Protein AF-0000000067359653 (afdb_homodimer)

Solvent-accessible surface area (backbone atoms only — not comparable to full-atom values): 14257 Å² total; per-residue (Å²): 135,83,77,72,75,74,75,73,74,74,76,72,69,72,78,76,74,71,74,66,74,71,78,68,82,63,76,61,49,53,80,41,75,36,72,54,89,57,64,79,35,66,67,55,35,49,49,43,48,49,47,52,51,51,49,20,69,74,69,63,57,69,55,58,39,81,70,48,40,79,44,45,32,35,24,45,41,62,36,37,36,35,41,34,33,33,34,26,27,38,84,84,66,49,78,42,57,25,33,36,31,37,39,35,23,78,76,60,74,41,74,43,77,75,45,77,44,74,43,78,86,119,134,84,78,78,74,75,74,75,77,74,76,74,71,74,78,76,74,73,74,66,73,70,75,68,76,63,76,65,50,52,78,39,73,37,72,55,89,58,65,80,34,67,67,55,36,48,49,42,48,49,49,53,52,51,48,22,68,74,71,63,56,70,56,56,40,82,70,48,42,80,45,46,33,36,26,46,40,62,36,38,38,35,40,33,32,32,35,26,27,39,84,84,69,48,77,42,57,24,34,35,31,36,40,34,24,78,73,61,74,41,74,44,78,76,44,77,43,73,43,77,87,121

Secondary structure (DSSP, 8-state):
---------------------------S-TT--EE-S-TT-HHHHHHHHHHHHHHHHHH-----EEEEEEEEEEEEEEEEEEEEEEEEE-TTS-EEEEEEEEEEETTTTEEEEEEEEEPP--/---------------------------SGGG--EE-S-TT-HHHHHHHHHHHHHHHHHH-----EEEEEEEEEEEEEEEEEEEEEEEEE-TTS-EEEEEEEEEEETTTTEEEEEEEEEPP--

Radius of gyration: 26.96 Å; Cα contacts (8 Å, |Δi|>4): 412; chains: 2; bounding box: 80×61×82 Å

Sequence (244 aa):
MQQTMATRARYLLPPTVHIGTSIVGRGGLSRVWLPIPNMEDVCIQDLGRWALAQYAGLTGHTGLRFCRVTGGEQQVISGVKYRLVVDAANNYGKTMHFLAVVCEKPWTNTRRLTSFGLAACTMQQTMATRARYLLPPTVHIGTSIVGRGGLSRVWLPIPNMEDVCIQDLGRWALAQYAGLTGHTGLRFCRVTGGEQQVISGVKYRLVVDAANNYGKTMHFLAVVCEKPWTNTRRLTSFGLAACT

InterPro domains:
  IPR000010 Cystatin domain [PF16845] (36-116)
  IPR000010 Cystatin domain [cd00042] (33-116)
  IPR027214 Cystatin [PTHR47116] (22-118)
  IPR046350 Cystatin superfamily [SSF54403] (33-117)

Structure (mmCIF, N/CA/C/O backbone):
data_AF-0000000067359653-model_v1
#
loop_
_entity.id
_entity.type
_entity.pdbx_description
1 polymer 'Cysteine proteinase inhibitor'
#
loop_
_atom_site.group_PDB
_atom_site.id
_atom_site.type_symbol
_atom_site.label_atom_id
_atom_site.label_alt_id
_atom_site.label_comp_id
_atom_site.label_asym_id
_atom_site.label_entity_id
_atom_site.label_seq_id
_atom_site.pdbx_PDB_ins_code
_atom_site.Cartn_x
_atom_site.Cartn_y
_atom_site.Cartn_z
_atom_site.occupancy
_atom_site.B_iso_or_equiv
_atom_site.auth_seq_id
_atom_site.auth_comp_id
_atom_site.auth_asym_id
_atom_site.auth_atom_id
_atom_site.pdbx_PDB_model_num
ATOM 1 N N . MET A 1 1 ? 54.906 21.312 41.969 1 32 1 MET A N 1
ATOM 2 C CA . MET A 1 1 ? 53.594 21.734 41.5 1 32 1 MET A CA 1
ATOM 3 C C . MET A 1 1 ? 53.375 21.312 40.031 1 32 1 MET A C 1
ATOM 5 O O . MET A 1 1 ? 53.844 21.969 39.125 1 32 1 MET A O 1
ATOM 9 N N . GLN A 1 2 ? 53.562 19.938 39.781 1 35.53 2 GLN A N 1
ATOM 10 C CA . GLN A 1 2 ? 53.562 19.25 38.5 1 35.53 2 GLN A CA 1
ATOM 11 C C . GLN A 1 2 ? 52.219 19.391 37.812 1 35.53 2 GLN A C 1
ATOM 13 O O . GLN A 1 2 ? 51.188 19.047 38.375 1 35.53 2 GLN A O 1
ATOM 18 N N . GLN A 1 3 ? 52.062 20.562 37.094 1 36.28 3 GLN A N 1
ATOM 19 C CA . GLN A 1 3 ? 50.938 20.922 36.219 1 36.28 3 GLN A CA 1
ATOM 20 C C . GLN A 1 3 ? 50.625 19.812 35.219 1 36.28 3 GLN A C 1
ATOM 22 O O . GLN A 1 3 ? 51.469 19.516 34.344 1 36.28 3 GLN A O 1
ATOM 27 N N . THR A 1 4 ? 50.312 18.625 35.688 1 45.31 4 THR A N 1
ATOM 28 C CA . THR A 1 4 ? 49.969 17.547 34.75 1 45.31 4 THR A CA 1
ATOM 29 C C . THR A 1 4 ? 48.875 18 33.781 1 45.31 4 THR A C 1
ATOM 31 O O . THR A 1 4 ? 47.812 18.453 34.219 1 45.31 4 THR A O 1
ATOM 34 N N . MET A 1 5 ? 49.375 18.625 32.719 1 40.16 5 MET A N 1
ATOM 35 C CA . MET A 1 5 ? 48.562 19.031 31.547 1 40.16 5 MET A CA 1
ATOM 36 C C . MET A 1 5 ? 47.625 17.891 31.109 1 40.16 5 MET A C 1
ATOM 38 O O . MET A 1 5 ? 48.094 16.781 30.844 1 40.16 5 MET A O 1
ATOM 42 N N . ALA A 1 6 ? 46.531 17.703 31.812 1 43.44 6 ALA A N 1
ATOM 43 C CA . ALA A 1 6 ? 45.5 16.766 31.375 1 43.44 6 ALA A CA 1
ATOM 44 C C . ALA A 1 6 ? 45.094 17.016 29.922 1 43.44 6 ALA A C 1
ATOM 46 O O . ALA A 1 6 ? 44.812 18.156 29.547 1 43.44 6 ALA A O 1
ATOM 47 N N . THR A 1 7 ? 45.875 16.391 29.016 1 46.56 7 THR A N 1
ATOM 48 C CA . THR A 1 7 ? 45.562 16.406 27.594 1 46.56 7 THR A CA 1
ATOM 49 C C . THR A 1 7 ? 44.125 15.922 27.344 1 46.56 7 THR A C 1
ATOM 51 O O . THR A 1 7 ? 43.781 14.789 27.672 1 46.56 7 THR A O 1
ATOM 54 N N . ARG A 1 8 ? 43.25 16.859 27.625 1 43.34 8 ARG A N 1
ATOM 55 C CA . ARG A 1 8 ? 41.875 16.562 27.219 1 43.34 8 ARG A CA 1
ATOM 56 C C . ARG A 1 8 ? 41.812 16.062 25.781 1 43.34 8 ARG A C 1
ATOM 58 O O . ARG A 1 8 ? 42.25 16.75 24.859 1 43.34 8 ARG A O 1
ATOM 65 N N . ALA A 1 9 ? 42.031 14.742 25.578 1 42.78 9 ALA A N 1
ATOM 66 C CA . ALA A 1 9 ? 41.75 14.133 24.281 1 42.78 9 ALA A CA 1
ATOM 67 C C . ALA A 1 9 ? 40.344 14.461 23.828 1 42.78 9 ALA A C 1
ATOM 69 O O . ALA A 1 9 ? 39.375 14.109 24.5 1 42.78 9 ALA A O 1
ATOM 70 N N . ARG A 1 10 ? 40.25 15.734 23.281 1 40.56 10 ARG A N 1
ATOM 71 C CA . ARG A 1 10 ? 38.969 16.031 22.641 1 40.56 10 ARG A CA 1
ATOM 72 C C . ARG A 1 10 ? 38.594 14.938 21.656 1 40.56 10 ARG A C 1
ATOM 74 O O . ARG A 1 10 ? 39.344 14.617 20.734 1 40.56 10 ARG A O 1
ATOM 81 N N . TYR A 1 11 ? 37.875 13.867 22.172 1 41.56 11 TYR A N 1
ATOM 82 C CA . TYR A 1 11 ? 37.25 12.898 21.281 1 41.56 11 TYR A CA 1
ATOM 83 C C . TYR A 1 11 ? 36.5 13.594 20.172 1 41.56 11 TYR A C 1
ATOM 85 O O . TYR A 1 11 ? 35.594 14.406 20.438 1 41.56 11 TYR A O 1
ATOM 93 N N . LEU A 1 12 ? 37.25 13.992 19.078 1 38.66 12 LEU A N 1
ATOM 94 C CA . LEU A 1 12 ? 36.562 14.438 17.859 1 38.66 12 LEU A CA 1
ATOM 95 C C . LEU A 1 12 ? 35.469 13.453 17.453 1 38.66 12 LEU A C 1
ATOM 97 O O . LEU A 1 12 ? 35.719 12.258 17.312 1 38.66 12 LEU A O 1
ATOM 101 N N . LEU A 1 13 ? 34.312 13.703 18.016 1 39.28 13 LEU A N 1
ATOM 102 C CA . LEU A 1 13 ? 33.156 12.961 17.547 1 39.28 13 LEU A CA 1
ATOM 103 C C . LEU A 1 13 ? 33.125 12.906 16.031 1 39.28 13 LEU A C 1
ATOM 105 O O . LEU A 1 13 ? 33.375 13.922 15.359 1 39.28 13 LEU A O 1
ATOM 109 N N . PRO A 1 14 ? 33.438 11.711 15.438 1 46 14 PRO A N 1
ATOM 110 C CA . PRO A 1 14 ? 33.312 11.641 13.977 1 46 14 PRO A CA 1
ATOM 111 C C . PRO A 1 14 ? 32 12.234 13.469 1 46 14 PRO A C 1
ATOM 113 O O . PRO A 1 14 ? 31 12.234 14.188 1 46 14 PRO A O 1
ATOM 116 N N . PRO A 1 15 ? 32.094 13.281 12.562 1 39.12 15 PRO A N 1
ATOM 117 C CA . PRO A 1 15 ? 30.875 13.75 11.906 1 39.12 15 PRO A CA 1
ATOM 118 C C . PRO A 1 15 ? 29.938 12.609 11.508 1 39.12 15 PRO A C 1
ATOM 120 O O . PRO A 1 15 ? 30.391 11.547 11.086 1 39.12 15 PRO A O 1
ATOM 123 N N . THR A 1 16 ? 28.844 12.422 12.281 1 35.03 16 THR A N 1
ATOM 124 C CA . THR A 1 16 ? 27.75 11.578 11.828 1 35.03 16 THR A CA 1
ATOM 125 C C . THR A 1 16 ? 27.422 11.852 10.359 1 35.03 16 THR A C 1
ATOM 127 O O . THR A 1 16 ? 27.141 12.992 9.984 1 35.03 16 THR A O 1
ATOM 130 N N . VAL A 1 17 ? 28.141 11.195 9.484 1 30.94 17 VAL A N 1
ATOM 131 C CA . VAL A 1 17 ? 27.766 11.203 8.07 1 30.94 17 VAL A CA 1
ATOM 132 C C . VAL A 1 17 ? 26.266 11.016 7.934 1 30.94 17 VAL A C 1
ATOM 134 O O . VAL A 1 17 ? 25.719 9.984 8.344 1 30.94 17 VAL A O 1
ATOM 137 N N . HIS A 1 18 ? 25.531 12.172 8.086 1 35.25 18 HIS A N 1
ATOM 138 C CA . HIS A 1 18 ? 24.172 12.156 7.555 1 35.25 18 HIS A CA 1
ATOM 139 C C . HIS A 1 18 ? 24.141 11.562 6.152 1 35.25 18 HIS A C 1
ATOM 141 O O . HIS A 1 18 ? 24.797 12.062 5.242 1 35.25 18 HIS A O 1
ATOM 147 N N . ILE A 1 19 ? 24.219 10.242 6.094 1 31.84 19 ILE A N 1
ATOM 148 C CA . ILE A 1 19 ? 23.953 9.664 4.781 1 31.84 19 ILE A CA 1
ATOM 149 C C . ILE A 1 19 ? 22.734 10.32 4.16 1 31.84 19 ILE A C 1
ATOM 151 O O . ILE A 1 19 ? 21.609 10.133 4.645 1 31.84 19 ILE A O 1
ATOM 155 N N . GLY A 1 20 ? 22.891 11.602 3.883 1 31.25 20 GLY A N 1
ATOM 156 C CA . GLY A 1 20 ? 21.938 12.102 2.918 1 31.25 20 GLY A CA 1
ATOM 157 C C . GLY A 1 20 ? 21.703 11.156 1.751 1 31.25 20 GLY A C 1
ATOM 158 O O . GLY A 1 20 ? 22.656 10.812 1.041 1 31.25 20 GLY A O 1
ATOM 159 N N . THR A 1 21 ? 21.016 10.039 2.008 1 32.09 21 THR A N 1
ATOM 160 C CA . THR A 1 21 ? 20.656 9.281 0.817 1 32.09 21 THR A CA 1
ATOM 161 C C . THR A 1 21 ? 20.25 10.219 -0.32 1 32.09 21 THR A C 1
ATOM 163 O O . THR A 1 21 ? 19.312 11.008 -0.182 1 32.09 21 THR A O 1
ATOM 166 N N . SER A 1 22 ? 21.266 10.766 -0.929 1 32.81 22 SER A N 1
ATOM 167 C CA . SER A 1 22 ? 21.016 11.406 -2.217 1 32.81 22 SER A CA 1
ATOM 168 C C . SER A 1 22 ? 19.984 10.617 -3.035 1 32.81 22 SER A C 1
ATOM 170 O O . SER A 1 22 ? 20.172 9.422 -3.283 1 32.81 22 SER A O 1
ATOM 172 N N . ILE A 1 23 ? 18.766 10.891 -2.826 1 33.19 23 ILE A N 1
ATOM 173 C CA . ILE A 1 23 ? 17.734 10.461 -3.771 1 33.19 23 ILE A CA 1
ATOM 174 C C . ILE A 1 23 ? 18.203 10.758 -5.199 1 33.19 23 ILE A C 1
ATOM 176 O O . ILE A 1 23 ? 18.297 11.922 -5.59 1 33.19 23 ILE A O 1
ATOM 180 N N . VAL A 1 24 ? 19.422 10.344 -5.699 1 33.97 24 VAL A N 1
ATOM 181 C CA . VAL A 1 24 ? 19.703 10.414 -7.125 1 33.97 24 VAL A CA 1
ATOM 182 C C . VAL A 1 24 ? 18.406 10.312 -7.926 1 33.97 24 VAL A C 1
ATOM 184 O O . VAL A 1 24 ? 17.484 9.609 -7.523 1 33.97 24 VAL A O 1
ATOM 187 N N . GLY A 1 25 ? 18.156 11.227 -8.852 1 35.53 25 GLY A N 1
ATOM 188 C CA . GLY A 1 25 ? 17.094 11.453 -9.82 1 35.53 25 GLY A CA 1
ATOM 189 C C . GLY A 1 25 ? 16.688 10.195 -10.562 1 35.53 25 GLY A C 1
ATOM 190 O O . GLY A 1 25 ? 16.688 10.172 -11.797 1 35.53 25 GLY A O 1
ATOM 191 N N . ARG A 1 26 ? 17.172 9.047 -10.328 1 36.5 26 ARG A N 1
ATOM 192 C CA . ARG A 1 26 ? 16.812 7.902 -11.164 1 36.5 26 ARG A CA 1
ATOM 193 C C . ARG A 1 26 ? 15.312 7.895 -11.469 1 36.5 26 ARG A C 1
ATOM 195 O O . ARG A 1 26 ? 14.492 8.133 -10.578 1 36.5 26 ARG A O 1
ATOM 202 N N . GLY A 1 27 ? 14.836 8.062 -12.578 1 40 27 GLY A N 1
ATOM 203 C CA . GLY A 1 27 ? 13.492 8.102 -13.125 1 40 27 GLY A CA 1
ATOM 204 C C . GLY A 1 27 ? 12.539 7.148 -12.43 1 40 27 GLY A C 1
ATOM 205 O O . GLY A 1 27 ? 12.969 6.234 -11.727 1 40 27 GLY A O 1
ATOM 206 N N . GLY A 1 28 ? 11.203 7.605 -12.039 1 46 28 GLY A N 1
ATOM 207 C CA . GLY A 1 28 ? 9.984 7.195 -11.359 1 46 28 GLY A CA 1
ATOM 208 C C . GLY A 1 28 ? 9.594 5.758 -11.641 1 46 28 GLY A C 1
ATOM 209 O O . GLY A 1 28 ? 8.664 5.5 -12.406 1 46 28 GLY A O 1
ATOM 210 N N . LEU A 1 29 ? 10.523 4.965 -11.75 1 46.06 29 LEU A N 1
ATOM 211 C CA . LEU A 1 29 ? 10.156 3.584 -12.039 1 46.06 29 LEU A CA 1
ATOM 212 C C . LEU A 1 29 ? 9.219 3.037 -10.977 1 46.06 29 LEU A C 1
ATOM 214 O O . LEU A 1 29 ? 8.57 2.006 -11.18 1 46.06 29 LEU A O 1
ATOM 218 N N . SER A 1 30 ? 9.227 3.557 -9.75 1 58.34 30 SER A N 1
ATOM 219 C CA . SER A 1 30 ? 8.586 2.904 -8.609 1 58.34 30 SER A CA 1
ATOM 220 C C . SER A 1 30 ? 7.098 2.684 -8.859 1 58.34 30 SER A C 1
ATOM 222 O O . SER A 1 30 ? 6.461 1.882 -8.18 1 58.34 30 SER A O 1
ATOM 224 N N . ARG A 1 31 ? 6.582 3.314 -9.922 1 61.34 31 ARG A N 1
ATOM 225 C CA . ARG A 1 31 ? 5.156 3.09 -10.141 1 61.34 31 ARG A CA 1
ATOM 226 C C . ARG A 1 31 ? 4.91 2.318 -11.43 1 61.34 31 ARG A C 1
ATOM 228 O O . ARG A 1 31 ? 3.764 2.098 -11.82 1 61.34 31 ARG A O 1
ATOM 235 N N . VAL A 1 32 ? 6.043 1.871 -11.93 1 79.12 32 VAL A N 1
ATOM 236 C CA . VAL A 1 32 ? 5.809 1.209 -13.211 1 79.12 32 VAL A CA 1
ATOM 237 C C . VAL A 1 32 ? 5.848 -0.306 -13.023 1 79.12 32 VAL A C 1
ATOM 239 O O . VAL A 1 32 ? 6.66 -0.82 -12.25 1 79.12 32 VAL A O 1
ATOM 242 N N . TRP A 1 33 ? 4.867 -0.922 -13.461 1 89.38 33 TRP A N 1
ATOM 243 C CA . TRP A 1 33 ? 4.891 -2.379 -13.547 1 89.38 33 TRP A CA 1
ATOM 244 C C . TRP A 1 33 ? 5.84 -2.844 -14.648 1 89.38 33 TRP A C 1
ATOM 246 O O . TRP A 1 33 ? 5.809 -2.33 -15.766 1 89.38 33 TRP A O 1
ATOM 256 N N . LEU A 1 34 ? 6.703 -3.662 -14.32 1 92.12 34 LEU A N 1
ATOM 257 C CA . LEU A 1 34 ? 7.645 -4.254 -15.266 1 92.12 34 LEU A CA 1
ATOM 258 C C . LEU A 1 34 ? 7.434 -5.762 -15.367 1 92.12 34 LEU A C 1
ATOM 260 O O . LEU A 1 34 ? 7.172 -6.426 -14.359 1 92.12 34 LEU A O 1
ATOM 264 N N . PRO A 1 35 ? 7.59 -6.188 -16.547 1 94.88 35 PRO A N 1
A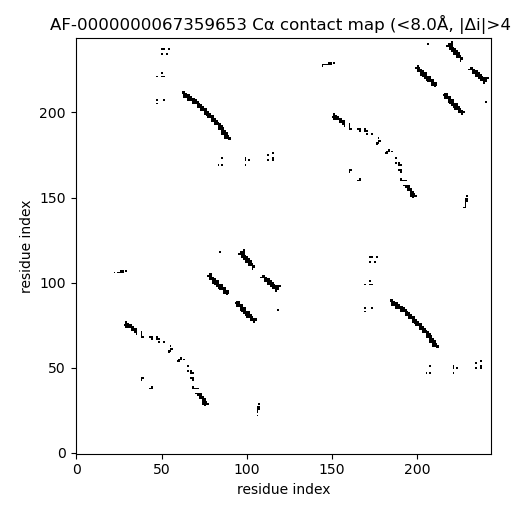TOM 265 C CA . PRO A 1 35 ? 7.492 -7.648 -16.656 1 94.88 35 PRO A CA 1
ATOM 266 C C . PRO A 1 35 ? 8.562 -8.375 -15.852 1 94.88 35 PRO A C 1
ATOM 268 O O . PRO A 1 35 ? 9.695 -7.891 -15.75 1 94.88 35 PRO A O 1
ATOM 271 N N . ILE A 1 36 ? 8.141 -9.422 -15.273 1 95.5 36 ILE A N 1
ATOM 272 C CA . ILE A 1 36 ? 9.117 -10.281 -14.617 1 95.5 36 ILE A CA 1
ATOM 273 C C . ILE A 1 36 ? 10.023 -10.938 -15.656 1 95.5 36 ILE A C 1
ATOM 275 O O . ILE A 1 36 ? 9.539 -11.602 -16.578 1 95.5 36 ILE A O 1
ATOM 279 N N . PRO A 1 37 ? 11.273 -10.781 -15.469 1 93.81 37 PRO A N 1
ATOM 280 C CA . PRO A 1 37 ? 12.188 -11.195 -16.531 1 93.81 37 PRO A CA 1
ATOM 281 C C . PRO A 1 37 ? 12.211 -12.703 -16.75 1 93.81 37 PRO A C 1
ATOM 283 O O . PRO A 1 37 ? 12.375 -13.18 -17.875 1 93.81 37 PRO A O 1
ATOM 286 N N . ASN A 1 38 ? 12.164 -13.555 -15.656 1 94.5 38 ASN A N 1
ATOM 287 C CA . ASN A 1 38 ? 12.234 -15.008 -15.75 1 94.5 38 ASN A CA 1
ATOM 288 C C . ASN A 1 38 ? 11.086 -15.672 -14.992 1 94.5 38 ASN A C 1
ATOM 290 O O . ASN A 1 38 ? 11.109 -15.766 -13.766 1 94.5 38 ASN A O 1
ATOM 294 N N . MET A 1 39 ? 10.164 -16.219 -15.711 1 94.31 39 MET A N 1
ATOM 295 C CA . MET A 1 39 ? 8.969 -16.828 -15.109 1 94.31 39 MET A CA 1
ATOM 296 C C . MET A 1 39 ? 9.297 -18.172 -14.477 1 94.31 39 MET A C 1
ATOM 298 O O . MET A 1 39 ? 8.516 -18.688 -13.68 1 94.31 39 MET A O 1
ATOM 302 N N . GLU A 1 40 ? 10.43 -18.719 -14.812 1 94.06 40 GLU A N 1
ATOM 303 C CA . GLU A 1 40 ? 10.797 -20.016 -14.25 1 94.06 40 GLU A CA 1
ATOM 304 C C . GLU A 1 40 ? 11.617 -19.844 -12.977 1 94.06 40 GLU A C 1
ATOM 306 O O . GLU A 1 40 ? 12.031 -20.828 -12.367 1 94.06 40 GLU A O 1
ATOM 311 N N . ASP A 1 41 ? 11.805 -18.656 -12.719 1 95.69 41 ASP A N 1
ATOM 312 C CA . ASP A 1 41 ? 12.523 -18.359 -11.484 1 95.69 41 ASP A CA 1
ATOM 313 C C . ASP A 1 41 ? 11.867 -19.062 -10.297 1 95.69 41 ASP A C 1
ATOM 315 O O . ASP A 1 41 ? 10.664 -18.938 -10.078 1 95.69 41 ASP A O 1
ATOM 319 N N . VAL A 1 42 ? 12.703 -19.766 -9.438 1 96 42 VAL A N 1
ATOM 320 C CA . VAL A 1 42 ? 12.203 -20.594 -8.336 1 96 42 VAL A CA 1
ATOM 321 C C . VAL A 1 42 ? 11.492 -19.703 -7.312 1 96 42 VAL A C 1
ATOM 323 O O . VAL A 1 42 ? 10.508 -20.125 -6.707 1 96 42 VAL A O 1
ATOM 326 N N . CYS A 1 43 ? 11.984 -18.5 -7.145 1 94.56 43 CYS A N 1
ATOM 327 C CA . CYS A 1 43 ? 11.375 -17.594 -6.176 1 94.56 43 CYS A CA 1
ATOM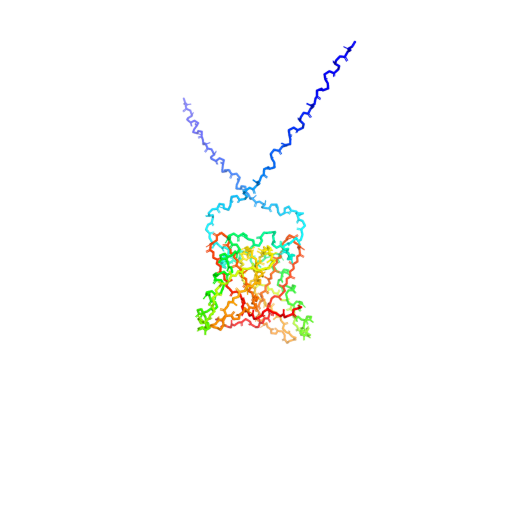 328 C C . CYS A 1 43 ? 9.977 -17.188 -6.621 1 94.56 43 CYS A C 1
ATOM 330 O O . CYS A 1 43 ? 9.062 -17.094 -5.805 1 94.56 43 CYS A O 1
ATOM 332 N N . ILE A 1 44 ? 9.844 -16.922 -7.895 1 97.19 44 ILE A N 1
ATOM 333 C CA . ILE A 1 44 ? 8.562 -16.516 -8.453 1 97.19 44 ILE A CA 1
ATOM 334 C C . ILE A 1 44 ? 7.574 -17.688 -8.367 1 97.19 44 ILE A C 1
ATOM 336 O O . ILE A 1 44 ? 6.418 -17.5 -7.98 1 97.19 44 ILE A O 1
ATOM 340 N N . GLN A 1 45 ? 8.055 -18.859 -8.688 1 98.25 45 GLN A N 1
ATOM 341 C CA . GLN A 1 45 ? 7.199 -20.047 -8.594 1 98.25 45 GLN A CA 1
ATOM 342 C C . GLN A 1 45 ? 6.785 -20.312 -7.145 1 98.25 45 GLN A C 1
ATOM 344 O O . GLN A 1 45 ? 5.633 -20.656 -6.875 1 98.25 45 GLN A O 1
ATOM 349 N N . ASP A 1 46 ? 7.695 -20.125 -6.203 1 97.25 46 ASP A N 1
ATOM 350 C CA . ASP A 1 46 ? 7.391 -20.312 -4.789 1 97.25 46 ASP A CA 1
ATOM 351 C C . ASP A 1 46 ? 6.363 -19.281 -4.312 1 97.25 46 ASP A C 1
ATOM 353 O O . ASP A 1 46 ? 5.488 -19.609 -3.502 1 97.25 46 ASP A O 1
ATOM 357 N N . LEU A 1 47 ? 6.492 -18.109 -4.809 1 97.19 47 LEU A N 1
ATOM 358 C CA . LEU A 1 47 ? 5.555 -17.047 -4.453 1 97.19 47 LEU A CA 1
ATOM 359 C C . LEU A 1 47 ? 4.145 -17.391 -4.93 1 97.19 47 LEU A C 1
ATOM 361 O O . LEU A 1 47 ? 3.174 -17.203 -4.195 1 97.19 47 LEU A O 1
ATOM 365 N N . GLY A 1 48 ? 4.031 -17.797 -6.105 1 98.12 48 GLY A N 1
ATOM 366 C CA . GLY A 1 48 ? 2.74 -18.234 -6.617 1 98.12 48 GLY A CA 1
ATOM 367 C C . GLY A 1 48 ? 2.146 -19.391 -5.832 1 98.12 48 GLY A C 1
ATOM 368 O O . GLY A 1 48 ? 0.952 -19.391 -5.527 1 98.12 48 GLY A O 1
ATOM 369 N N . ARG A 1 49 ? 3.012 -20.375 -5.535 1 98.12 49 ARG A N 1
ATOM 370 C CA . ARG A 1 49 ? 2.566 -21.5 -4.738 1 98.12 49 ARG A CA 1
ATOM 371 C C . ARG A 1 49 ? 2.053 -21.047 -3.375 1 98.12 49 ARG A C 1
ATOM 373 O O . ARG A 1 49 ? 0.993 -21.5 -2.928 1 98.12 49 ARG A O 1
ATOM 380 N N . TRP A 1 50 ? 2.807 -20.234 -2.809 1 98.12 50 TRP A N 1
ATOM 381 C CA . TRP A 1 50 ? 2.414 -19.688 -1.516 1 98.12 50 TRP A CA 1
ATOM 382 C C . TRP A 1 50 ? 1.079 -18.953 -1.617 1 98.12 50 TRP A C 1
ATOM 384 O O . TRP A 1 50 ? 0.212 -19.109 -0.754 1 98.12 50 TRP A O 1
ATOM 394 N N . ALA A 1 51 ? 0.907 -18.109 -2.578 1 98.19 51 ALA A N 1
ATOM 395 C CA . ALA A 1 51 ? -0.316 -17.328 -2.773 1 98.19 51 ALA A CA 1
ATOM 396 C C . ALA A 1 51 ? -1.532 -18.25 -2.895 1 98.19 51 ALA A C 1
ATOM 398 O O . ALA A 1 51 ? -2.574 -17.984 -2.287 1 98.19 51 ALA A O 1
ATOM 399 N N . LEU A 1 52 ? -1.409 -19.297 -3.682 1 98.06 52 LEU A N 1
ATOM 400 C CA . LEU A 1 52 ? -2.51 -20.234 -3.822 1 98.06 52 LEU A CA 1
ATOM 401 C C . LEU A 1 52 ? -2.826 -20.906 -2.49 1 98.06 52 LEU A C 1
ATOM 403 O O . LEU A 1 52 ? -3.996 -21.078 -2.143 1 98.06 52 LEU A O 1
ATOM 407 N N . ALA A 1 53 ? -1.781 -21.297 -1.751 1 97.25 53 ALA A N 1
ATOM 408 C CA . ALA A 1 53 ? -1.969 -21.922 -0.444 1 97.25 53 ALA A CA 1
ATOM 409 C C . ALA A 1 53 ? -2.674 -20.969 0.521 1 97.25 53 ALA A C 1
ATOM 411 O O . ALA A 1 53 ? -3.559 -21.391 1.274 1 97.25 53 ALA A O 1
ATOM 412 N N . GLN A 1 54 ? -2.26 -19.734 0.495 1 96.81 54 GLN A N 1
ATOM 413 C CA . GLN A 1 54 ? -2.902 -18.734 1.34 1 96.81 54 GLN A CA 1
ATOM 414 C C . GLN A 1 54 ? -4.379 -18.578 0.992 1 96.81 54 GLN A C 1
ATOM 416 O O . GLN A 1 54 ? -5.227 -18.5 1.884 1 96.81 54 GLN A O 1
ATOM 421 N N . TYR A 1 55 ? -4.668 -18.516 -0.286 1 96.44 55 TYR A N 1
ATOM 422 C CA . TYR A 1 55 ? -6.047 -18.422 -0.76 1 96.44 55 TYR A CA 1
ATOM 423 C C . TYR A 1 55 ? -6.867 -19.625 -0.299 1 96.44 55 TYR A C 1
ATOM 425 O O . TYR A 1 55 ? -7.988 -19.453 0.19 1 96.44 55 TYR A O 1
ATOM 433 N N . ALA A 1 56 ? -6.32 -20.75 -0.475 1 94.06 56 ALA A N 1
ATOM 434 C CA . ALA A 1 56 ? -6.996 -21.969 -0.04 1 94.06 56 ALA A CA 1
ATOM 435 C C . ALA A 1 56 ? -7.25 -21.953 1.464 1 94.06 56 ALA A C 1
ATOM 437 O O . ALA A 1 56 ? -8.32 -22.359 1.924 1 94.06 56 ALA A O 1
ATOM 438 N N . GLY A 1 57 ? -6.277 -21.5 2.16 1 94.44 57 GLY A N 1
ATOM 439 C CA . GLY A 1 57 ? -6.43 -21.422 3.602 1 94.44 57 GLY A CA 1
ATOM 440 C C . GLY A 1 57 ? -7.48 -20.406 4.027 1 94.44 57 GLY A C 1
ATOM 441 O O . GLY A 1 57 ? -8.227 -20.641 4.984 1 94.44 57 GLY A O 1
ATOM 442 N N . LEU A 1 58 ? -7.617 -19.391 3.328 1 92.81 58 LEU A N 1
ATOM 443 C CA . LEU A 1 58 ? -8.539 -18.312 3.67 1 92.81 58 LEU A CA 1
ATOM 444 C C . LEU A 1 58 ? -9.969 -18.672 3.258 1 92.81 58 LEU A C 1
ATOM 446 O O . LEU A 1 58 ? -10.922 -18.281 3.924 1 92.81 58 LEU A O 1
ATOM 450 N N . THR A 1 59 ? -10.102 -19.359 2.16 1 92.31 59 THR A N 1
ATOM 451 C CA . THR A 1 59 ? -11.422 -19.609 1.588 1 92.31 59 THR A CA 1
ATOM 452 C C . THR A 1 59 ? -11.891 -21.016 1.893 1 92.31 59 THR A C 1
ATOM 454 O O . THR A 1 59 ? -13.078 -21.328 1.784 1 92.31 59 THR A O 1
ATOM 457 N N . GLY A 1 60 ? -10.961 -21.906 2.119 1 91.19 60 GLY A N 1
ATOM 458 C CA . GLY A 1 60 ? -11.305 -23.312 2.305 1 91.19 60 GLY A CA 1
ATOM 459 C C . GLY A 1 60 ? -11.352 -24.094 1.003 1 91.19 60 GLY A C 1
ATOM 460 O O . GLY A 1 60 ? -11.734 -25.266 0.988 1 91.19 60 GLY A O 1
ATOM 461 N N . HIS A 1 61 ? -11.023 -23.438 -0.085 1 88.75 61 HIS A N 1
ATOM 462 C CA . HIS A 1 61 ? -10.977 -24.109 -1.378 1 88.75 61 HIS A CA 1
ATOM 463 C C . HIS A 1 61 ? -9.688 -24.922 -1.531 1 88.75 61 HIS A C 1
ATOM 465 O O . HIS A 1 61 ? -8.758 -24.484 -2.205 1 88.75 61 HIS A O 1
ATOM 471 N N . THR A 1 62 ? -9.766 -26.172 -1.071 1 89.56 62 THR A N 1
ATOM 472 C CA . THR A 1 62 ? -8.578 -27.016 -1.05 1 89.56 62 THR A CA 1
ATOM 473 C C . THR A 1 62 ? -8.516 -27.891 -2.295 1 89.56 62 THR A C 1
ATOM 475 O O . THR A 1 62 ? -7.613 -28.719 -2.432 1 89.56 62 THR A O 1
ATOM 478 N N . GLY A 1 63 ? -9.383 -27.797 -3.164 1 93.12 63 GLY A N 1
ATOM 479 C CA . GLY A 1 63 ? -9.422 -28.656 -4.332 1 93.12 63 GLY A CA 1
ATOM 480 C C . GLY A 1 63 ? -8.578 -28.141 -5.484 1 93.12 63 GLY A C 1
ATOM 481 O O . GLY A 1 63 ? -8.688 -28.641 -6.605 1 93.12 63 GLY A O 1
ATOM 482 N N . LEU A 1 64 ? -7.82 -27.203 -5.223 1 95.75 64 LEU A N 1
ATOM 483 C CA . LEU A 1 64 ? -6.934 -26.656 -6.246 1 95.75 64 LEU A CA 1
ATOM 484 C C . LEU A 1 64 ? -5.496 -27.125 -6.027 1 95.75 64 LEU A C 1
ATOM 486 O O . LEU A 1 64 ? -5.031 -27.188 -4.887 1 95.75 64 LEU A O 1
ATOM 490 N N . ARG A 1 65 ? -4.816 -27.516 -7.098 1 97.25 65 ARG A N 1
ATOM 491 C CA . ARG A 1 65 ? -3.4 -27.859 -7.074 1 97.25 65 ARG A CA 1
ATOM 492 C C . ARG A 1 65 ? -2.57 -26.875 -7.883 1 97.25 65 ARG A C 1
ATOM 494 O O . ARG A 1 65 ? -2.887 -26.594 -9.039 1 97.25 65 ARG A O 1
ATOM 501 N N . PHE A 1 66 ? -1.514 -26.531 -7.223 1 98.12 66 PHE A N 1
ATOM 502 C CA . PHE A 1 66 ? -0.621 -25.594 -7.898 1 98.12 66 PHE A CA 1
ATOM 503 C C . PHE A 1 66 ? 0.03 -26.25 -9.109 1 98.12 66 PHE A C 1
ATOM 505 O O . PHE A 1 66 ? 0.589 -27.344 -9.008 1 98.12 66 PHE A O 1
ATOM 512 N N . CYS A 1 67 ? -0.076 -25.547 -10.258 1 98.12 67 CYS A N 1
ATOM 513 C CA . CYS A 1 67 ? 0.657 -26 -11.438 1 98.12 67 CYS A CA 1
ATOM 514 C C . CYS A 1 67 ? 1.908 -25.156 -11.656 1 98.12 67 CYS A C 1
ATOM 516 O O . CYS A 1 67 ? 3.023 -25.609 -11.406 1 98.12 67 CYS A O 1
ATOM 518 N N . ARG A 1 68 ? 1.737 -23.859 -12.039 1 98 68 ARG A N 1
ATOM 519 C CA . ARG A 1 68 ? 2.861 -22.953 -12.242 1 98 68 ARG A CA 1
ATOM 520 C C . ARG A 1 68 ? 2.387 -21.516 -12.344 1 98 68 ARG A C 1
ATOM 522 O O . ARG A 1 68 ? 1.195 -21.25 -12.531 1 98 68 ARG A O 1
ATOM 529 N N . VAL A 1 69 ? 3.395 -20.625 -12.172 1 98.44 69 VAL A N 1
ATOM 530 C CA . VAL A 1 69 ? 3.195 -19.234 -12.547 1 98.44 69 VAL A CA 1
ATOM 531 C C . VAL A 1 69 ? 3.506 -19.047 -14.031 1 98.44 69 VAL A C 1
ATOM 533 O O . VAL A 1 69 ? 4.582 -19.422 -14.5 1 98.44 69 VAL A O 1
ATOM 536 N N . THR A 1 70 ? 2.568 -18.438 -14.758 1 97.56 70 THR A N 1
ATOM 537 C CA . THR A 1 70 ? 2.727 -18.375 -16.203 1 97.56 70 THR A CA 1
ATOM 538 C C . THR A 1 70 ? 2.977 -16.938 -16.656 1 97.56 70 THR A C 1
ATOM 540 O O . THR A 1 70 ? 3.344 -16.703 -17.812 1 97.56 70 THR A O 1
ATOM 543 N N . GLY A 1 71 ? 2.773 -15.969 -15.859 1 97.06 71 GLY A N 1
ATOM 544 C CA . GLY A 1 71 ? 2.961 -14.562 -16.156 1 97.06 71 GLY A CA 1
ATOM 545 C C . GLY A 1 71 ? 2.924 -13.68 -14.93 1 97.06 71 GLY A C 1
ATOM 546 O O . GLY A 1 71 ? 2.508 -14.117 -13.852 1 97.06 71 GLY A O 1
ATOM 547 N N . GLY A 1 72 ? 3.547 -12.523 -15.203 1 97.25 72 GLY A N 1
ATOM 548 C CA . GLY A 1 72 ? 3.459 -11.594 -14.086 1 97.25 72 GLY A CA 1
ATOM 549 C C . GLY A 1 72 ? 4.293 -10.344 -14.281 1 97.25 72 GLY A C 1
ATOM 550 O O . GLY A 1 72 ? 5.109 -10.273 -15.203 1 97.25 72 GLY A O 1
ATOM 551 N N . GLU A 1 73 ? 4.02 -9.414 -13.438 1 97.06 73 GLU A N 1
ATOM 552 C CA . GLU A 1 73 ? 4.734 -8.141 -13.352 1 97.06 73 GLU A CA 1
ATOM 553 C C . GLU A 1 73 ? 5.113 -7.82 -11.914 1 97.06 73 GLU A C 1
ATOM 555 O O . GLU A 1 73 ? 4.543 -8.383 -10.977 1 97.06 73 GLU A O 1
ATOM 560 N N . GLN A 1 74 ? 6.16 -7.055 -11.859 1 94.38 74 GLN A N 1
ATOM 561 C CA . GLN A 1 74 ? 6.586 -6.59 -10.547 1 94.38 74 GLN A CA 1
ATOM 562 C C . GLN A 1 74 ? 6.668 -5.066 -10.5 1 94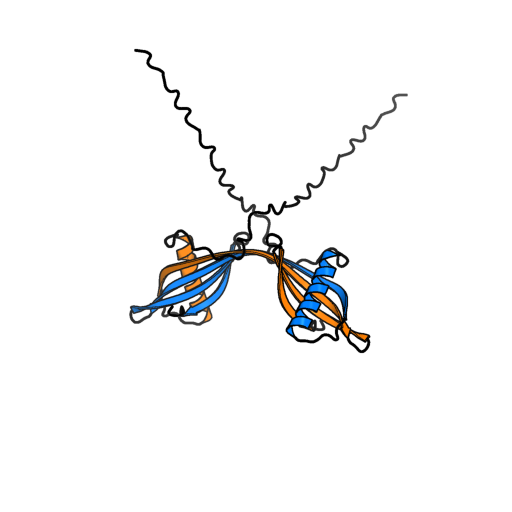.38 74 GLN A C 1
ATOM 564 O O . GLN A 1 74 ? 6.918 -4.426 -11.523 1 94.38 74 GLN A O 1
ATOM 569 N N . GLN A 1 75 ? 6.426 -4.48 -9.305 1 89.38 75 GLN A N 1
ATOM 570 C CA . GLN A 1 75 ? 6.5 -3.047 -9.055 1 89.38 75 GLN A CA 1
ATOM 571 C C . GLN A 1 75 ? 7.199 -2.754 -7.73 1 89.38 75 GLN A C 1
ATOM 573 O O . GLN A 1 75 ? 6.77 -3.23 -6.676 1 89.38 75 GLN A O 1
ATOM 578 N N . VAL A 1 76 ? 8.25 -2.08 -7.898 1 84.56 76 VAL A N 1
ATOM 579 C CA . VAL A 1 76 ? 8.914 -1.644 -6.676 1 84.56 76 VAL A CA 1
ATOM 580 C C . VAL A 1 76 ? 8.086 -0.549 -6 1 84.56 76 VAL A C 1
ATOM 582 O O . VAL A 1 76 ? 7.707 0.434 -6.641 1 84.56 76 VAL A O 1
ATOM 585 N N . ILE A 1 77 ? 7.711 -0.88 -4.734 1 81.69 77 ILE A N 1
ATOM 586 C CA . ILE A 1 77 ? 6.957 0.098 -3.959 1 81.69 77 ILE A CA 1
ATOM 587 C C . ILE A 1 77 ? 7.871 0.762 -2.932 1 81.69 77 ILE A C 1
ATOM 589 O O . ILE A 1 77 ? 8.578 0.078 -2.189 1 81.69 77 ILE A O 1
ATOM 593 N N . SER A 1 78 ? 8.07 2.043 -3.07 1 83.75 78 SER A N 1
ATOM 594 C CA . SER A 1 78 ? 8.852 2.844 -2.133 1 83.75 78 SER A CA 1
ATOM 595 C C . SER A 1 78 ? 8.18 4.188 -1.864 1 83.75 78 SER A C 1
ATOM 597 O O . SER A 1 78 ? 7.719 4.852 -2.793 1 83.75 78 SER A O 1
ATOM 599 N N . GLY A 1 79 ? 8.055 4.512 -0.526 1 85.5 79 GLY A N 1
ATOM 600 C CA . GLY A 1 79 ? 7.438 5.773 -0.144 1 85.5 79 GLY A CA 1
ATOM 601 C C . GLY A 1 79 ? 7.273 5.926 1.356 1 85.5 79 GLY A C 1
ATOM 602 O O . GLY A 1 79 ? 7.93 5.23 2.133 1 85.5 79 GLY A O 1
ATOM 603 N N . VAL A 1 80 ? 6.559 6.969 1.682 1 89.69 80 VAL A N 1
ATOM 604 C CA . VAL A 1 80 ? 6.199 7.223 3.074 1 89.69 80 VAL A CA 1
ATOM 605 C C . VAL A 1 80 ? 4.691 7.438 3.188 1 89.69 80 VAL A C 1
ATOM 607 O O . VAL A 1 80 ? 4.102 8.18 2.398 1 89.69 80 VAL A O 1
ATOM 610 N N . LYS A 1 81 ? 4.156 6.645 4.129 1 92.56 81 LYS A N 1
ATOM 611 C CA . LYS A 1 81 ? 2.754 6.84 4.48 1 92.56 81 LYS A CA 1
ATOM 612 C C . LYS A 1 81 ? 2.617 7.688 5.746 1 92.56 81 LYS A C 1
ATOM 614 O O . LYS A 1 81 ? 3.357 7.492 6.711 1 92.56 81 LYS A O 1
ATOM 619 N N . TYR A 1 82 ? 1.645 8.633 5.641 1 96 82 TYR A N 1
ATOM 620 C CA . TYR A 1 82 ? 1.362 9.492 6.781 1 96 82 TYR A CA 1
ATOM 621 C C . TYR A 1 82 ? -0.091 9.359 7.223 1 96 82 TYR A C 1
ATOM 623 O O . TYR A 1 82 ? -0.994 9.289 6.383 1 96 82 TYR A O 1
ATOM 631 N N . ARG A 1 83 ? -0.276 9.281 8.477 1 97.81 83 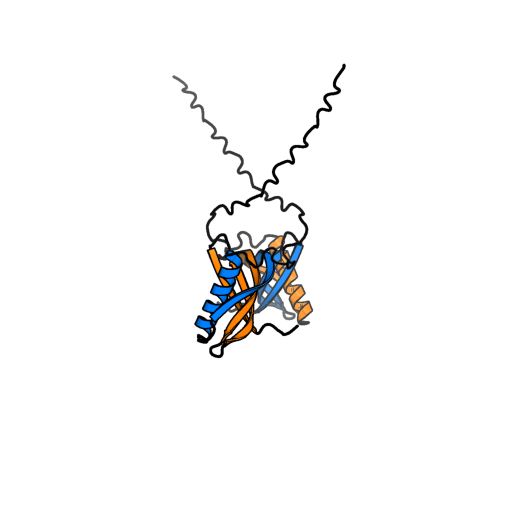ARG A N 1
ATOM 632 C CA . ARG A 1 83 ? -1.56 9.555 9.117 1 97.81 83 ARG A CA 1
ATOM 633 C C . ARG A 1 83 ? -1.526 10.891 9.859 1 97.81 83 ARG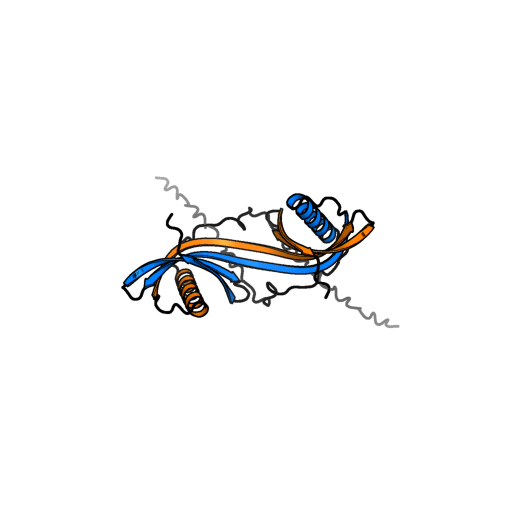 A C 1
ATOM 635 O O . ARG A 1 83 ? -0.793 11.039 10.836 1 97.81 83 ARG A O 1
ATOM 642 N N . LEU A 1 84 ? -2.307 11.734 9.398 1 98.19 84 LEU A N 1
ATOM 643 C CA . LEU A 1 84 ? -2.275 13.086 9.938 1 98.19 84 LEU A CA 1
ATOM 644 C C . LEU A 1 84 ? -3.623 13.461 10.555 1 98.19 84 LEU A C 1
ATOM 646 O O . LEU A 1 84 ? -4.672 13.234 9.945 1 98.19 84 LEU A O 1
ATOM 650 N N . VAL A 1 85 ? -3.621 13.938 11.734 1 98.25 85 VAL A N 1
ATOM 651 C CA . VAL A 1 85 ? -4.801 14.594 12.289 1 98.25 85 VAL A CA 1
ATOM 652 C C . VAL A 1 85 ? -4.832 16.062 11.859 1 98.25 85 VAL A C 1
ATOM 654 O O . VAL A 1 85 ? -3.971 16.844 12.258 1 98.25 85 VAL A O 1
ATOM 657 N N . VAL A 1 86 ? -5.809 16.359 11.102 1 98.12 86 VAL A N 1
ATOM 658 C CA . VAL A 1 86 ? -5.949 17.688 10.508 1 98.12 86 VAL A CA 1
ATOM 659 C C . VAL A 1 86 ? -7.125 18.422 11.148 1 98.12 86 VAL A C 1
ATOM 661 O O . VAL A 1 86 ? -8.258 17.938 11.117 1 98.12 86 VAL A O 1
ATOM 664 N N . ASP A 1 87 ? -6.828 19.562 11.672 1 97.88 87 ASP A N 1
ATOM 665 C CA . ASP A 1 87 ? -7.867 20.453 12.18 1 97.88 87 ASP A CA 1
ATOM 666 C C . ASP A 1 87 ? -8.305 21.453 11.117 1 97.88 87 ASP A C 1
ATOM 668 O O . ASP A 1 87 ? -7.465 22.094 10.477 1 97.88 87 ASP A O 1
ATOM 672 N N . ALA A 1 88 ? -9.57 21.516 11 1 97.69 88 ALA A N 1
ATOM 673 C CA . ALA A 1 88 ? -10.156 22.484 10.07 1 97.69 88 ALA A CA 1
ATOM 674 C C . ALA A 1 88 ? -11.352 23.203 10.695 1 97.69 88 ALA A C 1
ATOM 676 O O . ALA A 1 88 ? -12.07 22.609 11.508 1 97.69 88 ALA A O 1
ATOM 677 N N . ALA A 1 89 ? -11.5 24.469 10.297 1 97.31 89 ALA A N 1
ATOM 678 C CA . ALA A 1 89 ? -12.648 25.234 10.75 1 97.31 89 ALA A CA 1
ATOM 679 C C . ALA A 1 89 ? -13.758 25.25 9.695 1 97.31 89 ALA A C 1
ATOM 681 O O . ALA A 1 89 ? -13.484 25.391 8.5 1 97.31 89 ALA A O 1
ATOM 682 N N . ASN A 1 90 ? -14.977 25 10.195 1 94.88 90 ASN A N 1
ATOM 683 C CA . ASN A 1 90 ? -16.094 25.125 9.266 1 94.88 90 ASN A CA 1
ATOM 684 C C . ASN A 1 90 ? -16.578 26.578 9.172 1 94.88 90 ASN A C 1
ATOM 686 O O . ASN A 1 90 ? -15.969 27.469 9.742 1 94.88 90 ASN A O 1
ATOM 690 N N . ASN A 1 91 ? -17.609 26.719 8.352 1 93.62 91 ASN A N 1
ATOM 691 C CA . ASN A 1 91 ? -18.125 28.047 8.086 1 93.62 91 ASN A CA 1
ATOM 692 C C . ASN A 1 91 ? -18.703 28.688 9.344 1 93.62 91 ASN A C 1
ATOM 694 O O . ASN A 1 91 ? -18.906 29.906 9.391 1 93.62 91 ASN A O 1
ATOM 698 N N . TYR A 1 92 ? -18.953 27.984 10.391 1 94.94 92 TYR A N 1
ATOM 699 C CA . TYR A 1 92 ? -19.5 28.5 11.648 1 94.94 92 TYR A CA 1
ATOM 700 C C . TYR A 1 92 ? -18.391 28.75 12.656 1 94.94 92 TYR A C 1
ATOM 702 O O . TYR A 1 92 ? -18.641 29.141 13.797 1 94.94 92 TYR A O 1
ATOM 710 N N . GLY A 1 93 ? -17.219 28.5 12.25 1 93.81 93 GLY A N 1
ATOM 711 C CA . GLY A 1 93 ? -16.078 28.75 13.125 1 93.81 93 GLY A CA 1
ATOM 712 C C . GLY A 1 93 ? -15.758 27.578 14.039 1 93.81 93 GLY A C 1
ATOM 713 O O . GLY A 1 93 ? -14.883 27.688 14.898 1 93.81 93 GLY A O 1
ATOM 714 N N . LYS A 1 94 ? -16.453 26.469 13.891 1 95.62 94 LYS A N 1
ATOM 715 C CA . LYS A 1 94 ? -16.203 25.281 14.703 1 95.62 94 LYS A CA 1
ATOM 716 C C . LYS A 1 94 ? -15.039 24.469 14.141 1 95.62 94 LYS A C 1
ATOM 718 O O . LYS A 1 94 ? -14.977 24.219 12.93 1 95.62 94 LYS A O 1
ATOM 723 N N . THR A 1 95 ? -14.188 24.109 15.078 1 96.31 95 THR A N 1
ATOM 724 C CA . THR A 1 95 ? -13.055 23.281 14.664 1 96.31 95 THR A CA 1
ATOM 725 C C . THR A 1 95 ? -13.461 21.812 14.547 1 96.31 95 THR A C 1
ATOM 727 O O . THR A 1 95 ? -14.062 21.266 15.469 1 96.31 95 THR A O 1
ATOM 730 N N . MET A 1 96 ? -13.102 21.281 13.398 1 95.38 96 MET A N 1
ATOM 731 C CA . MET A 1 96 ? -13.312 19.859 13.141 1 95.38 96 MET A CA 1
ATOM 732 C C . MET A 1 96 ? -11.977 19.141 12.984 1 95.38 96 MET A C 1
ATOM 734 O O . MET A 1 96 ? -11.008 19.719 12.477 1 95.38 96 MET A O 1
ATOM 738 N N . HIS A 1 97 ? -11.984 17.844 13.484 1 97.25 97 HIS A N 1
ATOM 739 C CA . HIS A 1 97 ? -10.781 17.031 13.414 1 97.25 97 HIS A CA 1
ATOM 740 C C . HIS A 1 97 ? -10.93 15.906 12.391 1 97.25 97 HIS A C 1
ATOM 742 O O . HIS A 1 97 ? -11.883 15.125 12.453 1 97.25 97 HIS A O 1
ATOM 748 N N . PHE A 1 98 ? -9.984 15.875 11.539 1 97.31 98 PHE A N 1
ATOM 749 C CA . PHE A 1 98 ? -10.008 14.883 10.469 1 97.31 98 PHE A CA 1
ATOM 750 C C . PHE A 1 98 ? -8.75 14.016 10.508 1 97.31 98 PHE A C 1
ATOM 752 O O . PHE A 1 98 ? -7.699 14.461 10.961 1 97.31 98 PHE A O 1
ATOM 759 N N . LEU A 1 99 ? -8.945 12.805 10.109 1 98.19 99 LEU A N 1
ATOM 760 C CA . LEU A 1 99 ? -7.812 11.922 9.859 1 98.19 99 LEU A CA 1
ATOM 761 C C . LEU A 1 99 ? -7.543 11.789 8.367 1 98.19 99 LEU A C 1
ATOM 763 O O . LEU A 1 99 ? -8.414 11.352 7.609 1 98.19 99 LEU A O 1
ATOM 767 N N . ALA A 1 100 ? -6.395 12.18 7.965 1 98.25 100 ALA A N 1
ATOM 768 C CA . ALA A 1 100 ? -5.93 12.055 6.586 1 98.25 100 ALA A CA 1
ATOM 769 C C . ALA A 1 100 ? -4.84 10.992 6.465 1 98.25 100 ALA A C 1
ATOM 771 O O . ALA A 1 100 ? -3.895 10.977 7.258 1 98.25 100 ALA A O 1
ATOM 772 N N . VAL A 1 101 ? -4.961 10.141 5.492 1 97.5 101 VAL A N 1
ATOM 773 C CA . VAL A 1 101 ? -3.893 9.203 5.152 1 97.5 101 VAL A CA 1
ATOM 774 C C . VAL A 1 101 ? -3.332 9.531 3.771 1 97.5 101 VAL A C 1
ATOM 776 O O . VAL A 1 101 ? -4.07 9.555 2.783 1 97.5 101 VAL A O 1
ATOM 779 N N . VAL A 1 102 ? -2 9.812 3.773 1 97.19 102 VAL A N 1
ATOM 780 C CA . VAL A 1 102 ? -1.322 10.273 2.564 1 97.19 102 VAL A CA 1
ATOM 781 C C . VAL A 1 102 ? -0.126 9.367 2.271 1 97.19 102 VAL A C 1
ATOM 783 O O . VAL A 1 102 ? 0.593 8.961 3.188 1 97.19 102 VAL A O 1
ATOM 786 N N . CYS A 1 103 ? 0.043 9.125 1.007 1 93.31 103 CYS A N 1
ATOM 787 C CA . CYS A 1 103 ? 1.239 8.43 0.541 1 93.31 103 CYS A CA 1
ATOM 788 C C . CYS A 1 103 ? 2.098 9.344 -0.323 1 93.31 103 CYS A C 1
ATOM 790 O O . CYS A 1 103 ? 1.598 9.969 -1.263 1 93.31 103 CYS A O 1
ATOM 792 N N . GLU A 1 104 ? 3.33 9.414 0.106 1 91.56 104 GLU A N 1
ATOM 793 C CA . GLU A 1 104 ? 4.285 10.195 -0.675 1 91.56 104 GLU A CA 1
ATOM 794 C C . GLU A 1 104 ? 5.406 9.312 -1.214 1 91.56 104 GLU A C 1
ATOM 796 O O . GLU A 1 104 ? 5.91 8.43 -0.507 1 91.56 104 GLU A O 1
ATOM 801 N N . LYS A 1 105 ? 5.605 9.602 -2.441 1 86.06 105 LYS A N 1
ATOM 802 C CA . LYS A 1 105 ? 6.762 8.977 -3.072 1 86.06 105 LYS A CA 1
ATOM 803 C C . LYS A 1 105 ? 7.824 10.016 -3.422 1 86.06 105 LYS A C 1
ATOM 805 O O . LYS A 1 105 ? 7.73 10.688 -4.453 1 86.06 105 LYS A O 1
ATOM 810 N N . PRO A 1 106 ? 8.812 10.156 -2.678 1 76.5 106 PRO A N 1
ATOM 811 C CA . PRO A 1 106 ? 9.766 11.258 -2.824 1 76.5 106 PRO A CA 1
ATOM 812 C C . PRO A 1 106 ? 10.531 11.203 -4.148 1 76.5 106 PRO A C 1
ATOM 814 O O . PRO A 1 106 ? 10.836 12.25 -4.73 1 76.5 106 PRO A O 1
ATOM 817 N N . TRP A 1 107 ? 10.695 10.07 -4.734 1 76.12 107 TRP A N 1
ATOM 818 C CA . TRP A 1 107 ? 11.516 9.953 -5.938 1 76.12 107 TRP A CA 1
ATOM 819 C C . TRP A 1 107 ? 10.719 10.359 -7.176 1 76.12 107 TRP A C 1
ATOM 821 O O . TRP A 1 107 ? 11.297 10.703 -8.203 1 76.12 107 TRP A O 1
ATOM 831 N N . THR A 1 108 ? 9.453 10.312 -7.074 1 78.69 108 THR A N 1
ATOM 832 C CA . THR A 1 108 ? 8.617 10.742 -8.188 1 78.69 108 THR A CA 1
ATOM 833 C C . THR A 1 108 ? 7.902 12.055 -7.855 1 78.69 108 THR A C 1
ATOM 835 O O . THR A 1 108 ? 7.176 12.602 -8.688 1 78.69 108 THR A O 1
ATOM 838 N N . ASN A 1 109 ? 8.055 12.586 -6.637 1 80.88 109 ASN A N 1
ATOM 839 C CA . ASN A 1 109 ? 7.375 13.797 -6.18 1 80.88 109 ASN A CA 1
ATOM 840 C C . ASN A 1 109 ? 5.863 13.688 -6.332 1 80.88 109 ASN A C 1
ATOM 842 O O . ASN A 1 109 ? 5.211 14.617 -6.812 1 80.88 109 ASN A O 1
ATOM 846 N N . THR A 1 110 ? 5.477 12.492 -6.113 1 88.75 110 THR A N 1
ATOM 847 C CA . THR A 1 110 ? 4.035 12.281 -6.195 1 88.75 110 THR A CA 1
ATOM 848 C C . THR A 1 110 ? 3.445 12.055 -4.805 1 88.75 110 THR A C 1
ATOM 850 O O . THR A 1 110 ? 4.109 11.508 -3.926 1 88.75 110 THR A O 1
ATOM 853 N N . ARG A 1 111 ? 2.191 12.5 -4.582 1 92.44 111 ARG A N 1
ATOM 854 C CA . ARG A 1 111 ? 1.419 12.242 -3.369 1 92.44 111 ARG A CA 1
ATOM 855 C C . ARG A 1 111 ? -0.005 11.812 -3.707 1 92.44 111 ARG A C 1
ATOM 857 O O . ARG A 1 111 ? -0.564 12.242 -4.719 1 92.44 111 ARG A O 1
ATOM 864 N N . ARG A 1 112 ? -0.484 10.984 -2.951 1 93.06 112 ARG A N 1
ATOM 865 C CA . ARG A 1 112 ? -1.854 10.508 -3.098 1 93.06 112 ARG A CA 1
ATOM 866 C C . ARG A 1 112 ? -2.59 10.539 -1.763 1 93.06 112 ARG A C 1
ATOM 868 O O . ARG A 1 112 ? -2.047 10.125 -0.738 1 93.06 112 ARG A O 1
ATOM 875 N N . LEU A 1 113 ? -3.801 11.078 -1.844 1 96.69 113 LEU A N 1
ATOM 876 C CA . LEU A 1 113 ? -4.695 10.977 -0.694 1 96.69 113 LEU A CA 1
ATOM 877 C C . LEU A 1 113 ? -5.375 9.617 -0.653 1 96.69 113 LEU A C 1
ATOM 879 O O . LEU A 1 113 ? -6.238 9.32 -1.484 1 96.69 113 LEU A O 1
ATOM 883 N N . THR A 1 114 ? -5.031 8.859 0.237 1 93.62 114 THR A N 1
ATOM 884 C CA . THR A 1 114 ? -5.566 7.504 0.349 1 93.62 114 THR A CA 1
ATOM 885 C C . THR A 1 114 ? -6.922 7.52 1.055 1 93.62 114 THR A C 1
ATOM 887 O O . THR A 1 114 ? -7.84 6.793 0.663 1 93.62 114 THR A O 1
ATOM 890 N N . SER A 1 115 ? -6.996 8.25 2.102 1 95.62 115 SER A N 1
ATOM 891 C CA . SER A 1 115 ? -8.273 8.398 2.797 1 95.62 115 SER A CA 1
ATOM 892 C C . SER A 1 115 ? -8.336 9.727 3.545 1 95.62 115 SER A C 1
ATOM 894 O O . SER A 1 115 ? -7.309 10.305 3.885 1 95.62 115 SER A O 1
ATOM 896 N N . PHE A 1 116 ? -9.562 10.227 3.674 1 96.12 116 PHE A N 1
ATOM 897 C CA . PHE A 1 116 ? -9.852 11.445 4.418 1 96.12 116 PHE A CA 1
ATOM 898 C C . PHE A 1 116 ? -11.227 11.367 5.07 1 96.12 116 PHE A C 1
ATOM 900 O O . PHE A 1 116 ? -12.242 11.227 4.379 1 96.12 116 PHE A O 1
ATOM 907 N N . GLY A 1 117 ? -11.18 11.375 6.379 1 94.75 117 GLY A N 1
ATOM 908 C CA . GLY A 1 117 ? -12.43 11.305 7.121 1 94.75 117 GLY A CA 1
ATOM 909 C C . GLY A 1 117 ? -12.32 11.859 8.531 1 94.75 117 GLY A C 1
ATOM 910 O O . GLY A 1 117 ? -11.234 12.266 8.961 1 94.75 117 GLY A O 1
ATOM 911 N N . LEU A 1 118 ? -13.523 11.938 9.203 1 94.06 118 LEU A N 1
ATOM 912 C CA . LEU A 1 118 ? -13.531 12.445 10.57 1 94.06 118 LEU A CA 1
ATOM 913 C C . LEU A 1 118 ? -12.633 11.594 11.469 1 94.06 118 LEU A C 1
ATOM 915 O O . LEU A 1 118 ? -12.602 10.367 11.336 1 94.06 118 LEU A O 1
ATOM 919 N N . ALA A 1 119 ? -11.852 12.258 12.273 1 93.44 119 ALA A N 1
ATOM 920 C CA . ALA A 1 119 ? -11 11.547 13.219 1 93.44 119 ALA A CA 1
ATOM 921 C C . ALA A 1 119 ? -11.82 10.898 14.32 1 93.44 119 ALA A C 1
ATOM 923 O O . ALA A 1 119 ? -12.82 11.461 14.773 1 93.44 119 ALA A O 1
ATOM 924 N N . ALA A 1 120 ? -11.773 9.547 14.414 1 74.56 120 ALA A N 1
ATOM 925 C CA . ALA A 1 120 ? -12.516 8.875 15.477 1 74.56 120 ALA A CA 1
ATOM 926 C C . ALA A 1 120 ? -12.133 9.422 16.844 1 74.56 120 ALA A C 1
ATOM 928 O O . ALA A 1 120 ? -10.984 9.828 17.062 1 74.56 120 ALA A O 1
ATOM 929 N N . CYS A 1 121 ? -13.117 10.023 17.688 1 58.31 121 CYS A N 1
ATOM 930 C CA . CYS A 1 121 ? -12.93 10.531 19.031 1 58.31 121 CYS A CA 1
ATOM 931 C C . CYS A 1 121 ? -12.25 9.484 19.922 1 58.31 121 CYS A C 1
ATOM 933 O O . CYS A 1 121 ? -12.75 8.375 20.078 1 58.31 121 CYS A O 1
ATOM 935 N N . THR A 1 122 ? -11.023 9.195 19.75 1 41.28 122 THR A N 1
ATOM 936 C CA . THR A 1 122 ? -10.523 8.383 20.859 1 41.28 122 THR A CA 1
ATOM 937 C C . THR A 1 122 ? -10.5 9.195 22.156 1 41.28 122 THR A C 1
ATOM 939 O O . THR A 1 122 ? -10.25 10.398 22.141 1 41.28 122 THR A O 1
ATOM 942 N N . MET B 1 1 ? 61.188 -9.047 -40.906 1 32.03 1 MET B N 1
ATOM 943 C CA . MET B 1 1 ? 59.969 -9.828 -40.812 1 32.03 1 MET B CA 1
ATOM 944 C C . MET B 1 1 ? 59.125 -9.359 -39.656 1 32.03 1 MET B C 1
ATOM 946 O O . MET B 1 1 ? 59.312 -9.812 -38.531 1 32.03 1 MET B O 1
ATOM 950 N N . GLN B 1 2 ? 58.969 -7.996 -39.562 1 37.66 2 GLN B N 1
ATOM 951 C CA . GLN B 1 2 ? 58.531 -7.23 -38.406 1 37.66 2 GLN B CA 1
ATOM 952 C C . GLN B 1 2 ? 57.031 -7.445 -38.125 1 37.66 2 GLN B C 1
ATOM 954 O O . GLN B 1 2 ? 56.188 -7.133 -38.969 1 37.66 2 GLN B O 1
ATOM 959 N N . GLN B 1 3 ? 56.75 -8.719 -37.531 1 38.41 3 GLN B N 1
ATOM 960 C CA . GLN B 1 3 ? 55.406 -9.164 -37.125 1 38.41 3 GLN B CA 1
ATOM 961 C C . GLN B 1 3 ? 54.719 -8.117 -36.25 1 38.41 3 GLN B C 1
ATOM 963 O O . GLN B 1 3 ? 55.344 -7.57 -35.312 1 38.41 3 GLN B O 1
ATOM 968 N N . THR B 1 4 ? 53.875 -7.273 -36.844 1 46.88 4 THR B N 1
ATOM 969 C CA . THR B 1 4 ? 53 -6.238 -36.344 1 46.88 4 THR B CA 1
ATOM 970 C C . THR B 1 4 ? 52.062 -6.809 -35.281 1 46.88 4 THR B C 1
ATOM 972 O O . THR B 1 4 ? 51.25 -7.688 -35.562 1 46.88 4 THR B O 1
ATOM 975 N N . MET B 1 5 ? 52.625 -7.09 -34.125 1 36.59 5 MET B N 1
ATOM 976 C CA . MET B 1 5 ? 51.844 -7.59 -32.969 1 36.59 5 MET B CA 1
ATOM 977 C C . MET B 1 5 ? 50.688 -6.664 -32.656 1 36.59 5 MET B C 1
ATOM 979 O O . MET B 1 5 ? 50.906 -5.484 -32.344 1 36.59 5 MET B O 1
ATOM 983 N N . ALA B 1 6 ? 49.688 -6.586 -33.469 1 42.16 6 ALA B N 1
ATOM 984 C CA . ALA B 1 6 ? 48.5 -5.781 -33.125 1 42.16 6 ALA B CA 1
ATOM 985 C C . ALA B 1 6 ? 48.031 -6.141 -31.719 1 42.16 6 ALA B C 1
ATOM 987 O O . ALA B 1 6 ? 47.938 -7.32 -31.375 1 42.16 6 ALA B O 1
ATOM 988 N N . THR B 1 7 ? 48.406 -5.352 -30.766 1 46 7 THR B N 1
ATOM 989 C CA . THR B 1 7 ? 48.031 -5.387 -29.359 1 46 7 THR B CA 1
ATOM 990 C C . THR B 1 7 ? 46.5 -5.301 -29.188 1 46 7 THR B C 1
ATOM 992 O O . THR B 1 7 ? 45.906 -4.305 -29.578 1 46 7 THR B O 1
ATOM 995 N N . ARG B 1 8 ? 45.844 -6.387 -29.531 1 44.62 8 ARG B N 1
ATOM 996 C CA . ARG B 1 8 ? 44.438 -6.395 -29.25 1 44.62 8 ARG B CA 1
ATOM 997 C C . ARG B 1 8 ? 44.156 -5.934 -27.828 1 44.62 8 ARG B C 1
ATOM 999 O O . ARG B 1 8 ? 44.625 -6.539 -26.859 1 44.62 8 ARG B O 1
ATOM 1006 N N . ALA B 1 9 ? 44 -4.586 -27.594 1 43.16 9 ALA B N 1
ATOM 1007 C CA . ALA B 1 9 ? 43.531 -4.059 -26.312 1 43.16 9 ALA B CA 1
ATOM 1008 C C . ALA B 1 9 ? 42.188 -4.66 -25.938 1 43.16 9 ALA B C 1
ATOM 1010 O O . ALA B 1 9 ? 41.188 -4.477 -26.656 1 43.16 9 ALA B O 1
ATOM 1011 N N . ARG B 1 10 ? 42.25 -5.934 -25.484 1 43.16 10 ARG B N 1
ATOM 1012 C CA . ARG B 1 10 ? 41 -6.488 -24.953 1 43.16 10 ARG B CA 1
ATOM 1013 C C . ARG B 1 10 ? 40.375 -5.543 -23.938 1 43.16 10 ARG B C 1
ATOM 1015 O O . ARG B 1 10 ? 41.031 -5.117 -22.984 1 43.16 10 ARG B O 1
ATOM 1022 N N . TYR B 1 11 ? 39.375 -4.688 -24.391 1 42.81 11 TYR B N 1
ATOM 1023 C CA . TYR B 1 11 ? 38.562 -3.885 -23.5 1 42.81 11 TYR B CA 1
ATOM 1024 C C . TYR B 1 11 ? 37.969 -4.742 -22.391 1 42.81 11 TYR B C 1
ATOM 1026 O O . TYR B 1 11 ? 37.312 -5.75 -22.656 1 42.81 11 TYR B O 1
ATOM 1034 N N . LEU B 1 12 ? 38.75 -4.938 -21.297 1 39.31 12 LEU B N 1
ATOM 1035 C CA . LEU B 1 12 ? 38.188 -5.52 -20.078 1 39.31 12 LEU B CA 1
ATOM 1036 C C . LEU B 1 12 ? 36.875 -4.84 -19.703 1 39.31 12 LEU B C 1
ATOM 1038 O O . LEU B 1 12 ? 36.812 -3.615 -19.594 1 39.31 12 LEU B O 1
ATOM 1042 N N . LEU B 1 13 ? 35.781 -5.398 -20.266 1 40.03 13 LEU B N 1
ATOM 1043 C CA . LEU B 1 13 ? 34.469 -4.957 -19.812 1 40.03 13 LEU B CA 1
ATOM 1044 C C . LEU B 1 13 ? 34.438 -4.855 -18.297 1 40.03 13 LEU B C 1
ATOM 1046 O O . LEU B 1 13 ? 34.938 -5.734 -17.594 1 40.03 13 LEU B O 1
ATOM 1050 N N . PRO B 1 14 ? 34.344 -3.607 -17.75 1 46.5 14 PRO B N 1
ATOM 1051 C CA . PRO B 1 14 ? 34.219 -3.498 -16.297 1 46.5 14 PRO B CA 1
ATOM 1052 C C . PRO B 1 14 ? 33.094 -4.391 -15.734 1 46.5 14 PRO B C 1
ATOM 1054 O O . PRO B 1 14 ? 32.125 -4.688 -16.422 1 46.5 14 PRO B O 1
ATOM 1057 N N . PRO B 1 15 ? 33.438 -5.348 -14.797 1 39.53 15 PRO B N 1
ATOM 1058 C CA . PRO B 1 15 ? 32.406 -6.098 -14.094 1 39.53 15 PRO B CA 1
ATOM 1059 C C . PRO B 1 15 ? 31.203 -5.223 -13.711 1 39.53 15 PRO B C 1
ATOM 1061 O O . PRO B 1 15 ? 31.375 -4.07 -13.312 1 39.53 15 PRO B O 1
ATOM 1064 N N . THR B 1 16 ? 30.062 -5.375 -14.406 1 35.47 16 THR B N 1
ATOM 1065 C CA . THR B 1 16 ? 28.797 -4.836 -13.961 1 35.47 16 THR B CA 1
ATOM 1066 C C . THR B 1 16 ? 28.594 -5.086 -12.469 1 35.47 16 THR B C 1
ATOM 1068 O O . THR B 1 16 ? 28.641 -6.23 -12.008 1 35.47 16 THR B O 1
ATOM 1071 N N . VAL B 1 17 ? 29.078 -4.176 -11.664 1 30.94 17 VAL B N 1
ATOM 1072 C CA . VAL B 1 17 ? 28.781 -4.191 -10.234 1 30.94 17 VAL B CA 1
ATOM 1073 C C . VAL B 1 17 ? 27.281 -4.41 -10.016 1 30.94 17 VAL B C 1
ATOM 1075 O O . VAL B 1 17 ? 26.469 -3.59 -10.438 1 30.94 17 VAL B O 1
ATOM 1078 N N . HIS B 1 18 ? 26.875 -5.723 -10.07 1 35.47 18 HIS B N 1
ATOM 1079 C CA . HIS B 1 18 ? 25.578 -6.047 -9.469 1 35.47 18 HIS B CA 1
ATOM 1080 C C . HIS B 1 18 ? 25.438 -5.383 -8.102 1 35.47 18 HIS B C 1
ATOM 1082 O O . HIS B 1 18 ? 26.25 -5.609 -7.203 1 35.47 18 HIS B O 1
ATOM 1088 N N . ILE B 1 19 ? 25.109 -4.117 -8.141 1 31.92 19 ILE B N 1
ATOM 1089 C CA . ILE B 1 19 ? 24.766 -3.533 -6.848 1 31.92 19 ILE B CA 1
ATOM 1090 C C . ILE B 1 19 ? 23.797 -4.457 -6.109 1 31.92 19 ILE B C 1
ATOM 1092 O O . ILE B 1 19 ? 22.641 -4.621 -6.523 1 31.92 19 ILE B O 1
ATOM 1096 N N . GLY B 1 20 ? 24.312 -5.609 -5.793 1 32.06 20 GLY B N 1
ATOM 1097 C CA . GLY B 1 20 ? 23.578 -6.297 -4.742 1 32.06 20 GLY B CA 1
ATOM 1098 C C . GLY B 1 20 ? 23.203 -5.383 -3.592 1 32.06 20 GLY B C 1
ATOM 1099 O O . GLY B 1 20 ? 24.062 -4.77 -2.963 1 32.06 20 GLY B O 1
ATOM 1100 N N . THR B 1 21 ? 22.203 -4.496 -3.852 1 32.72 21 THR B N 1
ATOM 1101 C CA . THR B 1 21 ? 21.734 -3.797 -2.662 1 32.72 21 THR B CA 1
ATOM 1102 C C . THR B 1 21 ? 21.688 -4.738 -1.465 1 32.72 21 THR B C 1
ATOM 1104 O O . THR B 1 21 ? 20.984 -5.754 -1.499 1 32.72 21 THR B O 1
ATOM 1107 N N . SER B 1 22 ? 22.828 -4.957 -0.931 1 32.56 22 SER B N 1
ATOM 1108 C CA . SER B 1 22 ? 22.844 -5.578 0.39 1 32.56 22 SER B CA 1
ATOM 1109 C C . SER B 1 22 ? 21.719 -5.031 1.267 1 32.56 22 SER B C 1
ATOM 1111 O O . SER B 1 22 ? 21.641 -3.822 1.498 1 32.56 22 SER B O 1
ATOM 1113 N N . ILE B 1 23 ? 20.562 -5.598 1.121 1 34.34 23 ILE B N 1
ATOM 1114 C CA . ILE B 1 23 ? 19.531 -5.379 2.123 1 34.34 23 ILE B CA 1
ATOM 1115 C C . ILE B 1 23 ? 20.125 -5.512 3.521 1 34.34 23 ILE B C 1
ATOM 1117 O O . ILE B 1 23 ? 20.516 -6.605 3.938 1 34.34 23 ILE B O 1
ATOM 1121 N N . VAL B 1 24 ? 21.188 -4.832 3.898 1 33.25 24 VAL B N 1
ATOM 1122 C CA . VAL B 1 24 ? 21.594 -4.781 5.297 1 33.25 24 VAL B CA 1
ATOM 1123 C C . VAL B 1 24 ? 20.375 -4.852 6.199 1 33.25 24 VAL B C 1
ATOM 1125 O O . VAL B 1 24 ? 19.312 -4.309 5.859 1 33.25 24 VAL B O 1
ATOM 1128 N N . GLY B 1 25 ? 20.297 -5.809 7.16 1 34.44 25 GLY B N 1
ATOM 1129 C CA . GLY B 1 25 ? 19.375 -6.227 8.195 1 34.44 25 GLY B CA 1
ATOM 1130 C C . GLY B 1 25 ? 18.875 -5.07 9.047 1 34.44 25 GLY B C 1
ATOM 1131 O O . GLY B 1 25 ? 19.234 -4.953 10.219 1 34.44 25 GLY B O 1
ATOM 1132 N N . ARG B 1 26 ? 19.109 -3.838 8.805 1 37.03 26 ARG B N 1
ATOM 1133 C CA . ARG B 1 26 ? 18.516 -2.934 9.789 1 37.03 26 ARG B CA 1
ATOM 1134 C C . ARG B 1 26 ? 17.094 -3.348 10.125 1 37.03 26 ARG B C 1
ATOM 1136 O O . ARG B 1 26 ? 16.344 -3.781 9.25 1 37.03 26 ARG B O 1
ATOM 1143 N N . GLY B 1 27 ? 16.672 -3.602 11.266 1 39.06 27 GLY B N 1
ATOM 1144 C CA . GLY B 1 27 ? 15.414 -4.059 11.852 1 39.06 27 GLY B CA 1
ATOM 1145 C C . GLY B 1 27 ? 14.195 -3.51 11.141 1 39.06 27 GLY B C 1
ATOM 1146 O O . GLY B 1 27 ? 14.297 -2.574 10.344 1 39.06 27 GLY B O 1
ATOM 1147 N N . GLY B 1 28 ? 12.93 -4.32 11.047 1 46.12 28 GLY B N 1
ATOM 1148 C CA . GLY B 1 28 ? 11.555 -4.352 10.586 1 46.12 28 GLY B CA 1
ATOM 1149 C C . GLY B 1 28 ? 10.836 -3.023 10.75 1 46.12 28 GLY B C 1
ATOM 1150 O O . GLY B 1 28 ? 9.828 -2.938 11.461 1 46.12 28 GLY B O 1
ATOM 1151 N N . LEU B 1 29 ? 11.508 -2.014 10.742 1 45.56 29 LEU B N 1
ATOM 1152 C CA . LEU B 1 29 ? 10.812 -0.765 11.031 1 45.56 29 LEU B CA 1
ATOM 1153 C C . LEU B 1 29 ? 9.766 -0.467 9.969 1 45.56 29 LEU B C 1
ATOM 1155 O O . LEU B 1 29 ? 8.891 0.381 10.172 1 45.56 29 LEU B O 1
ATOM 1159 N N . SER B 1 30 ? 9.859 -1.013 8.734 1 58.59 30 SER B N 1
ATOM 1160 C CA . SER B 1 30 ? 9.07 -0.553 7.594 1 58.59 30 SER B CA 1
ATOM 1161 C C . SER B 1 30 ? 7.582 -0.732 7.848 1 58.59 30 SER B C 1
ATOM 1163 O O . SER B 1 30 ? 6.754 -0.165 7.129 1 58.59 30 SER B O 1
ATOM 1165 N N . ARG B 1 31 ? 7.238 -1.4 8.977 1 61.97 31 ARG B N 1
ATOM 1166 C CA . ARG B 1 31 ? 5.805 -1.552 9.203 1 61.97 31 ARG B CA 1
ATOM 1167 C C . ARG B 1 31 ? 5.379 -0.86 10.492 1 61.97 31 ARG B C 1
ATOM 1169 O O . ARG B 1 31 ? 4.203 -0.897 10.867 1 61.97 31 ARG B O 1
ATOM 1176 N N . VAL B 1 32 ? 6.371 -0.166 10.977 1 79.5 32 VAL B N 1
ATOM 1177 C CA . VAL B 1 32 ? 5.977 0.414 12.258 1 79.5 32 VAL B CA 1
ATOM 1178 C C . VAL B 1 32 ? 5.629 1.888 12.07 1 79.5 32 VAL B C 1
ATOM 1180 O O . VAL B 1 32 ? 6.285 2.598 11.312 1 79.5 32 VAL B O 1
ATOM 1183 N N . TRP B 1 33 ? 4.523 2.219 12.531 1 89.69 33 TRP B N 1
ATOM 1184 C CA . TRP B 1 33 ? 4.168 3.631 12.625 1 89.69 33 TRP B CA 1
ATOM 1185 C C . TRP B 1 33 ? 4.98 4.328 13.711 1 89.69 33 TRP B C 1
ATOM 1187 O O . TRP B 1 33 ? 5.09 3.826 14.828 1 89.69 33 TRP B O 1
ATOM 1197 N N . LEU B 1 34 ? 5.602 5.332 13.375 1 92.06 34 LEU B N 1
ATOM 1198 C CA . LEU B 1 34 ? 6.367 6.148 14.312 1 92.06 34 LEU B CA 1
ATOM 1199 C C . LEU B 1 34 ? 5.777 7.551 14.422 1 92.06 34 LEU B C 1
ATOM 1201 O O . LEU B 1 34 ? 5.336 8.125 13.422 1 92.06 34 LEU B O 1
ATOM 1205 N N . PRO B 1 35 ? 5.824 7.996 15.609 1 94.94 35 PRO B N 1
ATOM 1206 C CA . PRO B 1 35 ? 5.352 9.375 15.727 1 94.94 35 PRO B CA 1
ATOM 1207 C C . PRO B 1 35 ? 6.191 10.359 14.906 1 94.94 35 PRO B C 1
ATOM 1209 O O . PRO B 1 35 ? 7.41 10.188 14.797 1 94.94 35 PRO B O 1
ATOM 1212 N N . ILE B 1 36 ? 5.496 11.258 14.336 1 95.56 36 ILE B N 1
ATOM 1213 C CA . ILE B 1 36 ? 6.207 12.344 13.672 1 95.56 36 ILE B CA 1
ATOM 1214 C C . ILE B 1 36 ? 6.922 13.203 14.711 1 95.56 36 ILE B C 1
ATOM 1216 O O . ILE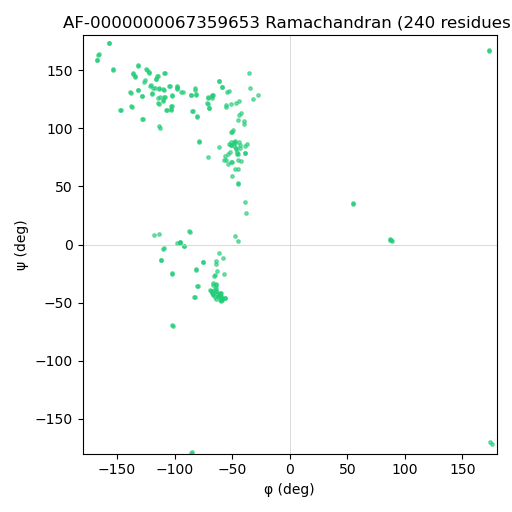 B 1 36 ? 6.293 13.719 15.633 1 95.56 36 ILE B O 1
ATOM 1220 N N . PRO B 1 37 ? 8.164 13.391 14.492 1 93.81 37 PRO B N 1
ATOM 1221 C CA . PRO B 1 37 ? 8.945 14.023 15.555 1 93.81 37 PRO B CA 1
ATOM 1222 C C . PRO B 1 37 ? 8.578 15.492 15.766 1 93.81 37 PRO B C 1
ATOM 1224 O O . PRO B 1 37 ? 8.609 15.984 16.891 1 93.81 37 PRO B O 1
ATOM 1227 N N . ASN B 1 38 ? 8.312 16.297 14.68 1 94.44 38 ASN B N 1
ATOM 1228 C CA . ASN B 1 38 ? 8.008 17.719 14.773 1 94.44 38 ASN B CA 1
ATOM 1229 C C . ASN B 1 38 ? 6.719 18.062 14.031 1 94.44 38 ASN B C 1
ATOM 1231 O O . ASN B 1 38 ? 6.707 18.156 12.805 1 94.44 38 ASN B O 1
ATOM 1235 N N . MET B 1 39 ? 5.688 18.359 14.758 1 94.19 39 MET B N 1
ATOM 1236 C CA . MET B 1 39 ? 4.379 18.641 14.172 1 94.19 39 MET B CA 1
ATOM 1237 C C . MET B 1 39 ? 4.34 20.031 13.547 1 94.19 39 MET B C 1
ATOM 1239 O O . MET B 1 39 ? 3.445 20.344 12.758 1 94.19 39 MET B O 1
ATOM 1243 N N . GLU B 1 40 ? 5.305 20.859 13.867 1 93.88 40 GLU B N 1
ATOM 1244 C CA . GLU B 1 40 ? 5.332 22.203 13.32 1 93.88 40 GLU B CA 1
ATOM 1245 C C . GLU B 1 40 ? 6.148 22.266 12.031 1 93.88 40 GLU B C 1
ATOM 1247 O O . GLU B 1 40 ? 6.289 23.328 11.422 1 93.88 40 GLU B O 1
ATOM 1252 N N . ASP B 1 41 ? 6.613 21.141 11.766 1 95.62 41 ASP B N 1
ATOM 1253 C CA . ASP B 1 41 ? 7.363 21.047 10.516 1 95.62 41 ASP B CA 1
ATOM 1254 C C . ASP B 1 41 ? 6.531 21.547 9.336 1 95.62 41 ASP B C 1
ATOM 1256 O O . ASP B 1 41 ? 5.398 21.109 9.133 1 95.62 41 ASP B O 1
ATOM 1260 N N . VAL B 1 42 ? 7.156 22.453 8.484 1 95.94 42 VAL B N 1
ATOM 1261 C CA . VAL B 1 42 ? 6.449 23.125 7.391 1 95.94 42 VAL B CA 1
ATOM 1262 C C . VAL B 1 42 ? 5.984 22.078 6.371 1 95.94 42 VAL B C 1
ATOM 1264 O O . VAL B 1 42 ? 4.914 22.219 5.777 1 95.94 42 VAL B O 1
ATOM 1267 N N . CYS B 1 43 ? 6.766 21.047 6.191 1 94.56 43 CYS B N 1
ATOM 1268 C CA . CYS B 1 43 ? 6.402 20.016 5.223 1 94.56 43 CYS B CA 1
ATOM 1269 C C . CYS B 1 43 ? 5.168 19.234 5.684 1 94.56 43 CYS B C 1
ATOM 1271 O O . CYS B 1 43 ? 4.297 18.922 4.875 1 94.56 43 CYS B O 1
ATOM 1273 N N . ILE B 1 44 ? 5.121 18.953 6.957 1 97.25 44 ILE B N 1
ATOM 1274 C CA . ILE B 1 44 ? 3.986 18.234 7.523 1 97.25 44 ILE B CA 1
ATOM 1275 C C . ILE B 1 44 ? 2.73 19.094 7.445 1 97.25 44 ILE B C 1
ATOM 1277 O O . ILE B 1 44 ? 1.66 18.625 7.062 1 97.25 44 ILE B O 1
ATOM 1281 N N . GLN B 1 45 ? 2.896 20.359 7.773 1 98.19 45 GLN B N 1
ATOM 1282 C CA . GLN B 1 45 ? 1.765 21.281 7.688 1 98.19 45 GLN B CA 1
ATOM 1283 C C . GLN B 1 45 ? 1.285 21.438 6.25 1 98.19 45 GLN B C 1
ATOM 1285 O O . GLN B 1 45 ? 0.081 21.469 5.988 1 98.19 45 GLN B O 1
ATOM 1290 N N . ASP B 1 46 ? 2.219 21.5 5.281 1 97.19 46 ASP B N 1
ATOM 1291 C CA . ASP B 1 46 ? 1.864 21.594 3.869 1 97.19 46 ASP B CA 1
ATOM 1292 C C . ASP B 1 46 ? 1.132 20.344 3.398 1 97.19 46 ASP B C 1
ATOM 1294 O O . ASP B 1 46 ? 0.196 20.422 2.602 1 97.19 46 ASP B O 1
ATOM 1298 N N . LEU B 1 47 ? 1.564 19.234 3.9 1 97.19 47 LEU B N 1
ATOM 1299 C CA . LEU B 1 47 ? 0.928 17.969 3.549 1 97.19 47 LEU B CA 1
ATOM 1300 C C . LEU B 1 47 ? -0.514 17.922 4.043 1 97.19 47 LEU B C 1
ATOM 1302 O O . LEU B 1 47 ? -1.412 17.5 3.316 1 97.19 47 LEU B O 1
ATOM 1306 N N . GLY B 1 48 ? -0.722 18.312 5.219 1 98.06 48 GLY B N 1
ATOM 1307 C CA . GLY B 1 48 ? -2.076 18.391 5.742 1 98.06 48 GLY B CA 1
ATOM 1308 C C . GLY B 1 48 ? -2.955 19.344 4.965 1 98.06 48 GLY B C 1
ATOM 1309 O O . GLY B 1 48 ? -4.113 19.047 4.672 1 98.06 48 GLY B O 1
ATOM 1310 N N . ARG B 1 49 ? -2.373 20.531 4.66 1 98.06 49 ARG B N 1
ATOM 1311 C CA . ARG B 1 49 ? -3.107 21.516 3.871 1 98.06 49 ARG B CA 1
ATOM 1312 C C . ARG B 1 49 ? -3.5 20.938 2.514 1 98.06 49 ARG B C 1
ATOM 1314 O O . ARG B 1 49 ? -4.641 21.094 2.076 1 98.06 49 ARG B O 1
ATOM 1321 N N . TRP B 1 50 ? -2.57 20.328 1.935 1 98.12 50 TRP B N 1
ATOM 1322 C CA . TRP B 1 50 ? -2.82 19.703 0.645 1 98.12 50 TRP B CA 1
ATOM 1323 C C . TRP B 1 50 ? -3.92 18.641 0.758 1 98.12 50 TRP B C 1
ATOM 1325 O O . TRP B 1 50 ? -4.805 18.578 -0.096 1 98.12 50 TRP B O 1
ATOM 1335 N N . ALA B 1 51 ? -3.855 17.781 1.725 1 98.19 51 ALA B N 1
ATOM 1336 C CA . ALA B 1 51 ? -4.836 16.719 1.928 1 98.19 51 ALA B CA 1
ATOM 1337 C C . ALA B 1 51 ? -6.246 17.281 2.059 1 98.19 51 ALA B C 1
ATOM 1339 O O . ALA B 1 51 ? -7.188 16.766 1.456 1 98.19 51 ALA B O 1
ATOM 1340 N N . LEU B 1 52 ? -6.379 18.328 2.852 1 98 52 LEU B N 1
ATOM 1341 C CA . LEU B 1 52 ? -7.684 18.969 3.006 1 98 52 LEU B CA 1
ATOM 1342 C C . LEU B 1 52 ? -8.172 19.516 1.675 1 98 52 LEU B C 1
ATOM 1344 O O . LEU B 1 52 ? -9.352 19.391 1.34 1 98 52 LEU B O 1
ATOM 1348 N N . ALA B 1 53 ? -7.266 20.188 0.914 1 97.25 53 ALA B N 1
ATOM 1349 C CA . ALA B 1 53 ? -7.625 20.734 -0.39 1 97.25 53 ALA B CA 1
ATOM 1350 C C . ALA B 1 53 ? -8.078 19.625 -1.347 1 97.25 53 ALA B C 1
ATOM 1352 O O . ALA B 1 53 ? -9.047 19.797 -2.088 1 97.25 53 ALA B O 1
ATOM 1353 N N . GLN B 1 54 ? -7.387 18.531 -1.333 1 96.81 54 GLN B N 1
ATOM 1354 C CA . GLN B 1 54 ? -7.758 17.406 -2.172 1 96.81 54 GLN B CA 1
ATOM 1355 C C . GLN B 1 54 ? -9.148 16.875 -1.809 1 96.81 54 GLN B C 1
ATOM 1357 O O . GLN B 1 54 ? -9.953 16.594 -2.689 1 96.81 54 GLN B O 1
ATOM 1362 N N . TYR B 1 55 ? -9.383 16.75 -0.573 1 96.25 55 TYR B N 1
ATOM 1363 C CA . TYR B 1 55 ? -10.68 16.312 -0.083 1 96.25 55 TYR B CA 1
ATOM 1364 C C . TYR B 1 55 ? -11.789 17.25 -0.527 1 96.25 55 TYR B C 1
ATOM 1366 O O . TYR B 1 55 ? -12.836 16.812 -1.005 1 96.25 55 TYR B O 1
ATOM 1374 N N . ALA B 1 56 ? -11.531 18.484 -0.329 1 94 56 ALA B N 1
ATOM 1375 C CA . ALA B 1 56 ? -12.5 19.484 -0.757 1 94 56 ALA B CA 1
ATOM 1376 C C . ALA B 1 56 ? -12.758 19.406 -2.26 1 94 56 ALA B C 1
ATOM 1378 O O . ALA B 1 56 ? -13.898 19.516 -2.709 1 94 56 ALA B O 1
ATOM 1379 N N . GLY B 1 57 ? -11.719 19.219 -2.938 1 94.25 57 GLY B N 1
ATOM 1380 C CA . GLY B 1 57 ? -11.859 19.094 -4.379 1 94.25 57 GLY B CA 1
ATOM 1381 C C . GLY B 1 57 ? -12.617 17.844 -4.797 1 94.25 57 GLY B C 1
ATOM 1382 O O . GLY B 1 57 ? -13.398 17.875 -5.746 1 94.25 57 GLY B O 1
ATOM 1383 N N . LEU B 1 58 ? -12.469 16.797 -4.102 1 92.75 58 LEU B N 1
ATOM 1384 C CA . LEU B 1 58 ? -13.086 15.523 -4.438 1 92.75 58 LEU B CA 1
ATOM 1385 C C . LEU B 1 58 ? -14.547 15.5 -4.012 1 92.75 58 LEU B C 1
ATOM 1387 O O . LEU B 1 58 ? -15.383 14.875 -4.676 1 92.75 58 LEU B O 1
ATOM 1391 N N . THR B 1 59 ? -14.859 16.125 -2.912 1 92.12 59 THR B N 1
ATOM 1392 C CA . THR B 1 59 ? -16.203 16.031 -2.332 1 92.12 59 THR B CA 1
ATOM 1393 C C . THR B 1 59 ? -17.016 17.281 -2.631 1 92.12 59 THR B C 1
ATOM 1395 O O . THR B 1 59 ? -18.234 17.266 -2.516 1 92.12 59 THR B O 1
ATOM 1398 N N . GLY B 1 60 ? -16.359 18.375 -2.863 1 91.19 60 GLY B N 1
ATOM 1399 C CA . GLY B 1 60 ? -17.047 19.641 -3.047 1 91.19 60 GLY B CA 1
ATOM 1400 C C . GLY B 1 60 ? -17.297 20.391 -1.745 1 91.19 60 GLY B C 1
ATOM 1401 O O . GLY B 1 60 ? -17.969 21.422 -1.729 1 91.19 60 GLY B O 1
ATOM 1402 N N . HIS B 1 61 ? -16.797 19.828 -0.678 1 88.75 61 HIS B N 1
ATOM 1403 C CA . HIS B 1 61 ? -16.922 20.5 0.615 1 88.75 61 HIS B CA 1
ATOM 1404 C C . HIS B 1 61 ? -15.891 21.609 0.763 1 88.75 61 HIS B C 1
ATOM 1406 O O . HIS B 1 61 ? -14.867 21.422 1.424 1 88.75 61 HIS B O 1
ATOM 1412 N N . THR B 1 62 ? -16.297 22.812 0.308 1 89.38 62 THR B N 1
ATOM 1413 C CA . THR B 1 62 ? -15.367 23.938 0.282 1 89.38 62 THR B CA 1
ATOM 1414 C C . THR B 1 62 ? -15.523 24.797 1.532 1 89.38 62 THR B C 1
ATOM 1416 O O . THR B 1 62 ? -14.867 25.828 1.665 1 89.38 62 THR B O 1
ATOM 1419 N N . GLY B 1 63 ? -16.328 24.469 2.412 1 92.88 63 GLY B N 1
ATOM 1420 C CA . GLY B 1 63 ? -16.578 25.297 3.582 1 92.88 63 GLY B CA 1
ATOM 1421 C C . GLY B 1 63 ? -15.617 25.016 4.727 1 92.88 63 GLY B C 1
ATOM 1422 O O . GLY B 1 63 ? -15.844 25.469 5.852 1 92.88 63 GLY B O 1
ATOM 1423 N N . LEU B 1 64 ? -14.633 24.312 4.461 1 95.62 64 LEU B N 1
ATOM 1424 C CA . LEU B 1 64 ? -13.625 24.016 5.477 1 95.62 64 LEU B CA 1
ATOM 1425 C C . LEU B 1 64 ? -12.359 24.828 5.246 1 95.62 64 LEU B C 1
ATOM 1427 O O . LEU B 1 64 ? -11.938 25.016 4.102 1 95.62 64 LEU B O 1
ATOM 1431 N N . ARG B 1 65 ? -11.789 25.391 6.309 1 97.19 65 ARG B N 1
ATOM 1432 C CA . ARG B 1 65 ? -10.516 26.109 6.273 1 97.19 65 ARG B CA 1
ATOM 1433 C C . ARG B 1 65 ? -9.453 25.359 7.07 1 97.19 65 ARG B C 1
ATOM 1435 O O . ARG B 1 65 ? -9.672 25 8.227 1 97.19 65 ARG B O 1
ATOM 1442 N N . PHE B 1 66 ? -8.344 25.297 6.395 1 98 66 PHE B N 1
ATOM 1443 C CA . PHE B 1 66 ? -7.234 24.625 7.062 1 98 66 PHE B CA 1
ATOM 1444 C C . PHE B 1 66 ? -6.766 25.422 8.273 1 98 66 PHE B C 1
ATOM 1446 O O . PHE B 1 66 ? -6.512 26.625 8.164 1 98 66 PHE B O 1
ATOM 1453 N N . CYS B 1 67 ? -6.676 24.734 9.422 1 98.06 67 CYS B N 1
ATOM 1454 C CA . CYS B 1 67 ? -6.07 25.344 10.602 1 98.06 67 CYS B 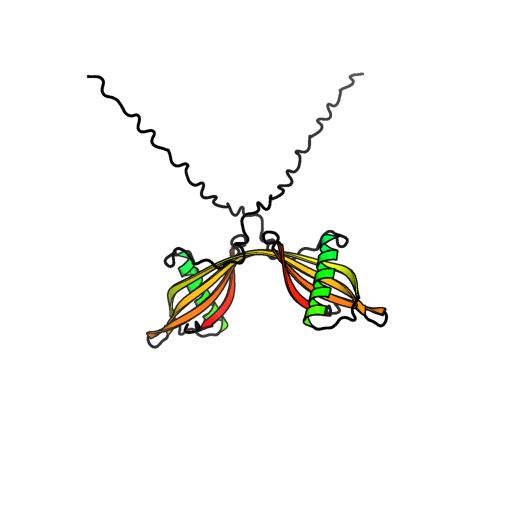CA 1
ATOM 1455 C C . CYS B 1 67 ? -4.645 24.859 10.805 1 98.06 67 CYS B C 1
ATOM 1457 O O . CYS B 1 67 ? -3.688 25.594 10.555 1 98.06 67 CYS B O 1
ATOM 1459 N N . ARG B 1 68 ? -4.48 23.578 11.195 1 97.94 68 ARG B N 1
ATOM 1460 C CA . ARG B 1 68 ? -3.156 22.984 11.383 1 97.94 68 ARG B CA 1
ATOM 1461 C C . ARG B 1 68 ? -3.238 21.469 11.484 1 97.94 68 ARG B C 1
ATOM 1463 O O . ARG B 1 68 ? -4.32 20.906 11.672 1 97.94 68 ARG B O 1
ATOM 1470 N N . VAL B 1 69 ? -2.041 20.875 11.305 1 98.5 69 VAL B N 1
ATOM 1471 C CA . VAL B 1 69 ? -1.872 19.469 11.68 1 98.5 69 VAL B CA 1
ATOM 1472 C C . VAL B 1 69 ? -1.514 19.359 13.164 1 98.5 69 VAL B C 1
ATOM 1474 O O . VAL B 1 69 ? -0.565 20 13.625 1 98.5 69 VAL B O 1
ATOM 1477 N N . THR B 1 70 ? -2.256 18.531 13.883 1 97.44 70 THR B N 1
ATOM 1478 C CA . THR B 1 70 ? -2.076 18.516 15.336 1 97.44 70 THR B CA 1
ATOM 1479 C C . THR B 1 70 ? -1.454 17.188 15.781 1 97.44 70 THR B C 1
ATOM 1481 O O . THR B 1 70 ? -1.021 17.062 16.922 1 97.44 70 THR B O 1
ATOM 1484 N N . GLY B 1 71 ? -1.405 16.203 14.977 1 97.06 71 GLY B N 1
ATOM 1485 C CA . GLY B 1 71 ? -0.854 14.891 15.266 1 97.06 71 GLY B CA 1
ATOM 1486 C C . GLY B 1 71 ? -0.67 14.031 14.031 1 97.06 71 GLY B C 1
ATOM 1487 O O . GLY B 1 71 ? -1.194 14.352 12.961 1 97.06 71 GLY B O 1
ATOM 1488 N N . GLY B 1 72 ? 0.241 13.078 14.297 1 97.25 72 GLY B N 1
ATOM 1489 C CA . GLY B 1 72 ? 0.39 12.156 13.18 1 97.25 72 GLY B CA 1
ATOM 1490 C C . GLY B 1 72 ? 1.522 11.164 13.375 1 97.25 72 GLY B C 1
ATOM 1491 O O . GLY B 1 72 ? 2.334 11.305 14.289 1 97.25 72 GLY B O 1
ATOM 1492 N N . GLU B 1 73 ? 1.492 10.203 12.547 1 97.06 73 GLU B N 1
ATOM 1493 C CA . GLU B 1 73 ? 2.514 9.164 12.453 1 97.06 73 GLU B CA 1
ATOM 1494 C C . GLU B 1 73 ? 2.945 8.953 11 1 97.06 73 GLU B C 1
ATOM 1496 O O . GLU B 1 73 ? 2.24 9.344 10.07 1 97.06 73 GLU B O 1
ATOM 1501 N N . GLN B 1 74 ? 4.164 8.469 10.938 1 94.38 74 GLN B N 1
ATOM 1502 C CA . GLN B 1 74 ? 4.684 8.125 9.609 1 94.38 74 GLN B CA 1
ATOM 1503 C C . GLN B 1 74 ? 5.156 6.68 9.562 1 94.38 74 GLN B C 1
ATOM 1505 O O . GLN B 1 74 ? 5.566 6.117 10.578 1 94.38 74 GLN B O 1
ATOM 1510 N N . GLN B 1 75 ? 5.074 6.059 8.367 1 89.38 75 GLN B N 1
ATOM 1511 C CA . GLN B 1 75 ? 5.52 4.691 8.117 1 89.38 75 GLN B CA 1
ATOM 1512 C C . GLN B 1 75 ? 6.254 4.594 6.777 1 89.38 75 GLN B C 1
ATOM 1514 O O . GLN B 1 75 ? 5.699 4.941 5.734 1 89.38 75 GLN B O 1
ATOM 1519 N N . VAL B 1 76 ? 7.461 4.207 6.934 1 84.88 76 VAL B N 1
ATOM 1520 C CA . VAL B 1 76 ? 8.203 3.965 5.699 1 84.88 76 VAL B CA 1
ATOM 1521 C C . VAL B 1 76 ? 7.68 2.697 5.023 1 84.88 76 VAL B C 1
ATOM 1523 O O . VAL B 1 76 ? 7.574 1.646 5.66 1 84.88 76 VAL B O 1
ATOM 1526 N N . ILE B 1 77 ? 7.223 2.92 3.766 1 81.81 77 ILE B N 1
ATOM 1527 C CA . ILE B 1 77 ? 6.742 1.784 2.986 1 81.81 77 ILE B CA 1
ATOM 1528 C C . ILE B 1 77 ? 7.793 1.385 1.953 1 81.81 77 ILE B C 1
ATOM 1530 O O . ILE B 1 77 ? 8.289 2.23 1.202 1 81.81 77 ILE B O 1
ATOM 1534 N N . SER B 1 78 ? 8.328 0.208 2.086 1 83.81 78 SER B N 1
ATOM 1535 C CA . SER B 1 78 ? 9.289 -0.355 1.14 1 83.81 78 SER B CA 1
ATOM 1536 C C . SER B 1 78 ? 9.008 -1.831 0.881 1 83.81 78 SER B C 1
ATOM 1538 O O . SER B 1 78 ? 8.734 -2.59 1.814 1 83.81 78 SER B O 1
ATOM 1540 N N . GLY B 1 79 ? 8.977 -2.188 -0.446 1 85.81 79 GLY B N 1
ATOM 1541 C CA . GLY B 1 79 ? 8.727 -3.568 -0.818 1 85.81 79 GLY B CA 1
ATOM 1542 C C . GLY B 1 79 ? 8.586 -3.768 -2.316 1 85.81 79 GLY B C 1
ATOM 1543 O O . GLY B 1 79 ? 9.031 -2.93 -3.102 1 85.81 79 GLY B O 1
ATOM 1544 N N . VAL B 1 80 ? 8.156 -4.969 -2.637 1 89.62 80 VAL B N 1
ATOM 1545 C CA . VAL B 1 80 ? 7.859 -5.316 -4.023 1 89.62 80 VAL B CA 1
ATOM 1546 C C . VAL B 1 80 ? 6.461 -5.914 -4.125 1 89.62 80 VAL B C 1
ATOM 1548 O O . VAL B 1 80 ? 6.09 -6.777 -3.324 1 89.62 80 VAL B O 1
ATOM 1551 N N . LYS B 1 81 ? 5.727 -5.285 -5.051 1 92.56 81 LYS B N 1
ATOM 1552 C CA . LYS B 1 81 ? 4.418 -5.84 -5.391 1 92.56 81 LYS B CA 1
ATOM 1553 C C . LYS B 1 81 ? 4.492 -6.695 -6.652 1 92.56 81 LYS B C 1
ATOM 1555 O O . LYS B 1 81 ? 5.148 -6.32 -7.625 1 92.56 81 LYS B O 1
ATOM 1560 N N . TYR B 1 82 ? 3.82 -7.863 -6.539 1 96 82 TYR B N 1
ATOM 1561 C CA . TYR B 1 82 ? 3.758 -8.773 -7.68 1 96 82 TYR B CA 1
ATOM 1562 C C . TYR B 1 82 ? 2.316 -9.016 -8.102 1 96 82 TYR B C 1
ATOM 1564 O O . TYR B 1 82 ? 1.433 -9.188 -7.258 1 96 82 TYR B O 1
ATOM 1572 N N . ARG B 1 83 ? 2.107 -9 -9.359 1 97.81 83 ARG B N 1
ATOM 1573 C CA . ARG B 1 83 ? 0.93 -9.594 -9.984 1 97.81 83 ARG B CA 1
ATOM 1574 C C . ARG B 1 83 ? 1.295 -10.867 -10.727 1 97.81 83 ARG B C 1
ATOM 1576 O O . ARG B 1 83 ? 2.027 -10.828 -11.719 1 97.81 83 ARG B O 1
ATOM 1583 N N . LEU B 1 84 ? 0.766 -11.883 -10.266 1 98.19 84 LEU B N 1
ATOM 1584 C CA . LEU B 1 84 ? 1.142 -13.18 -10.812 1 98.19 84 LEU B CA 1
ATOM 1585 C C . LEU B 1 84 ? -0.067 -13.891 -11.414 1 98.19 84 LEU B C 1
ATOM 1587 O O . LEU B 1 84 ? -1.135 -13.938 -10.797 1 98.19 84 LEU B O 1
ATOM 1591 N N . VAL B 1 85 ? 0.055 -14.359 -12.594 1 98.31 85 VAL B N 1
ATOM 1592 C CA . VAL B 1 85 ? -0.918 -15.297 -13.133 1 98.31 85 VAL B CA 1
ATOM 1593 C C . VAL B 1 85 ? -0.565 -16.719 -12.703 1 98.31 85 VAL B C 1
ATOM 1595 O O . VAL B 1 85 ? 0.474 -17.25 -13.094 1 98.31 85 VAL B O 1
ATOM 1598 N N . VAL B 1 86 ? -1.422 -17.266 -11.938 1 98.12 86 VAL B N 1
ATOM 1599 C CA . VAL B 1 86 ? -1.207 -18.578 -11.344 1 98.12 86 VAL B CA 1
ATOM 1600 C C . VAL B 1 86 ? -2.156 -19.594 -11.977 1 98.12 86 VAL B C 1
ATOM 1602 O O . VAL B 1 86 ? -3.377 -19.422 -11.938 1 98.12 86 VAL B O 1
ATOM 1605 N N . ASP B 1 87 ? -1.57 -20.609 -12.492 1 97.88 87 ASP B N 1
ATOM 1606 C CA . ASP B 1 87 ? -2.35 -21.734 -13 1 97.88 87 ASP B CA 1
ATOM 1607 C C . ASP B 1 87 ? -2.5 -22.828 -11.93 1 97.88 87 ASP B C 1
ATOM 1609 O O . ASP B 1 87 ? -1.519 -23.219 -11.297 1 97.88 87 ASP B O 1
ATOM 1613 N N . ALA B 1 88 ? -3.703 -23.219 -11.797 1 97.75 88 ALA B N 1
ATOM 1614 C CA . ALA B 1 88 ? -4.008 -24.297 -10.867 1 97.75 88 ALA B CA 1
ATOM 1615 C C . ALA B 1 88 ? -4.977 -25.297 -11.492 1 97.75 88 ALA B C 1
ATOM 1617 O O . ALA B 1 88 ? -5.832 -24.922 -12.289 1 97.75 88 ALA B O 1
ATOM 1618 N N . ALA B 1 89 ? -4.789 -26.547 -11.086 1 97.44 89 ALA B N 1
ATOM 1619 C CA . ALA B 1 89 ? -5.703 -27.594 -11.531 1 97.44 89 ALA B CA 1
ATOM 1620 C C . ALA B 1 89 ? -6.766 -27.875 -10.477 1 97.44 89 ALA B C 1
ATOM 1622 O O . ALA B 1 89 ? -6.461 -27.938 -9.281 1 97.44 89 ALA B O 1
ATOM 1623 N N . ASN B 1 90 ? -8.016 -27.969 -10.961 1 94.88 90 ASN B N 1
ATOM 1624 C CA . ASN B 1 90 ? -9.055 -28.391 -10.023 1 94.88 90 ASN B CA 1
ATOM 1625 C C . ASN B 1 90 ? -9.141 -29.906 -9.93 1 94.88 90 ASN B C 1
ATOM 1627 O O . ASN B 1 90 ? -8.312 -30.625 -10.492 1 94.88 90 ASN B O 1
ATOM 1631 N N . ASN B 1 91 ? -10.078 -30.312 -9.102 1 93.75 91 ASN B N 1
ATOM 1632 C CA . ASN B 1 91 ? -10.219 -31.734 -8.828 1 93.75 91 ASN B CA 1
ATOM 1633 C C . ASN B 1 91 ? -10.609 -32.5 -10.086 1 93.75 91 ASN B C 1
ATOM 1635 O O . ASN B 1 91 ? -10.492 -33.75 -10.133 1 93.75 91 ASN B O 1
ATOM 1639 N N . TYR B 1 92 ? -11.078 -31.906 -11.125 1 95.12 92 TYR B N 1
ATOM 1640 C CA . TYR B 1 92 ? -11.469 -32.531 -12.383 1 95.12 92 TYR B CA 1
ATOM 1641 C C . TYR B 1 92 ? -10.336 -32.469 -13.398 1 95.12 92 TYR B C 1
ATOM 1643 O O . TYR B 1 92 ? -10.5 -32.938 -14.539 1 95.12 92 TYR B O 1
ATOM 1651 N N . GLY B 1 93 ? -9.258 -31.922 -13.008 1 94.06 93 GLY B N 1
ATOM 1652 C CA . GLY B 1 93 ? -8.102 -31.875 -13.891 1 94.06 93 GLY B CA 1
ATOM 1653 C C . GLY B 1 93 ? -8.109 -30.656 -14.812 1 94.06 93 GLY B C 1
ATOM 1654 O O . GLY B 1 93 ? -7.246 -30.531 -15.68 1 94.06 93 GLY B O 1
ATOM 1655 N N . LYS B 1 94 ? -9.086 -29.781 -14.656 1 95.75 94 LYS B N 1
ATOM 1656 C CA . LYS B 1 94 ? -9.148 -28.578 -15.477 1 95.75 94 LYS B CA 1
ATOM 1657 C C . LYS B 1 94 ? -8.234 -27.484 -14.914 1 95.75 94 LYS B C 1
ATOM 1659 O O . LYS B 1 94 ? -8.227 -27.234 -13.711 1 95.75 94 LYS B O 1
ATOM 1664 N N . THR B 1 95 ? -7.531 -26.922 -15.852 1 96.44 95 THR B N 1
ATOM 1665 C CA . THR B 1 95 ? -6.645 -25.828 -15.453 1 96.44 95 THR B CA 1
ATOM 1666 C C . THR B 1 95 ? -7.418 -24.516 -15.328 1 96.44 95 THR B C 1
ATOM 1668 O O . THR B 1 95 ? -8.156 -24.141 -16.234 1 96.44 95 THR B O 1
ATOM 1671 N N . MET B 1 96 ? -7.215 -23.906 -14.172 1 95.5 96 MET B N 1
ATOM 1672 C CA . MET B 1 96 ? -7.781 -22.578 -13.914 1 95.5 96 MET B CA 1
ATOM 1673 C C . MET B 1 96 ? -6.68 -21.531 -13.766 1 95.5 96 MET B C 1
ATOM 1675 O O . MET B 1 96 ? -5.59 -21.844 -13.273 1 95.5 96 MET B O 1
ATOM 1679 N N . HIS B 1 97 ? -7.023 -20.297 -14.273 1 97.25 97 HIS B N 1
ATOM 1680 C CA . HIS B 1 97 ? -6.07 -19.188 -14.219 1 97.25 97 HIS B CA 1
ATOM 1681 C C . HIS B 1 97 ? -6.504 -18.141 -13.188 1 97.25 97 HIS B C 1
ATOM 1683 O O . HIS B 1 97 ? -7.629 -17.641 -13.242 1 97.25 97 HIS B O 1
ATOM 1689 N N . PHE B 1 98 ? -5.582 -17.859 -12.344 1 97.31 98 PHE B N 1
ATOM 1690 C CA . PHE B 1 98 ? -5.855 -16.906 -11.273 1 97.31 98 PHE B CA 1
ATOM 1691 C C . PHE B 1 98 ? -4.875 -15.742 -11.32 1 97.31 98 PHE B C 1
ATOM 1693 O O . PHE B 1 98 ? -3.742 -15.898 -11.781 1 97.31 98 PHE B O 1
ATOM 1700 N N . LEU B 1 99 ? -5.363 -14.641 -10.922 1 98.25 99 LEU B N 1
ATOM 1701 C CA . LEU B 1 99 ? -4.5 -13.484 -10.68 1 98.25 99 LEU B CA 1
ATOM 1702 C C . LEU B 1 99 ? -4.262 -13.289 -9.188 1 98.25 99 LEU B C 1
ATOM 1704 O O . LEU B 1 99 ? -5.211 -13.094 -8.422 1 98.25 99 LEU B O 1
ATOM 1708 N N . ALA B 1 100 ? -3.059 -13.359 -8.797 1 98.25 100 ALA B N 1
ATOM 1709 C CA . ALA B 1 100 ? -2.631 -13.117 -7.422 1 98.25 100 ALA B CA 1
ATOM 1710 C C . ALA B 1 100 ? -1.846 -11.812 -7.312 1 98.25 100 ALA B C 1
ATOM 1712 O O . ALA B 1 100 ? -0.944 -11.555 -8.109 1 98.25 100 ALA B O 1
ATOM 1713 N N . VAL B 1 101 ? -2.166 -11.031 -6.332 1 97.5 101 VAL B N 1
ATOM 1714 C CA . VAL B 1 101 ? -1.368 -9.852 -6.008 1 97.5 101 VAL B CA 1
ATOM 1715 C C . VAL B 1 101 ? -0.729 -10.023 -4.633 1 97.5 101 VAL B C 1
ATOM 1717 O O . VAL B 1 101 ? -1.43 -10.234 -3.637 1 97.5 101 VAL B O 1
ATOM 1720 N N . VAL B 1 102 ? 0.628 -9.938 -4.633 1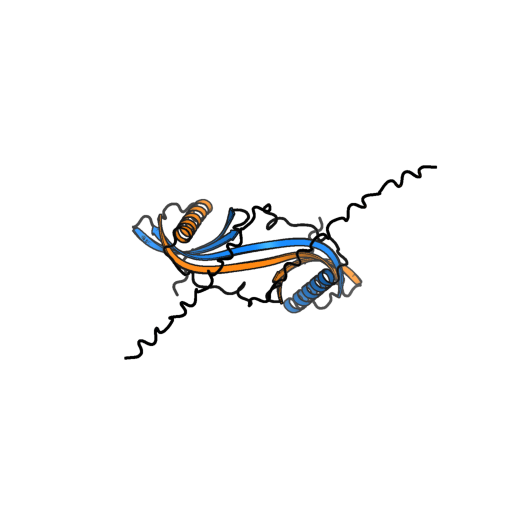 97.19 102 VAL B N 1
ATOM 1721 C CA . VAL B 1 102 ? 1.411 -10.203 -3.432 1 97.19 102 VAL B CA 1
ATOM 1722 C C . VAL B 1 102 ? 2.336 -9.016 -3.148 1 97.19 102 VAL B C 1
ATOM 1724 O O . VAL B 1 102 ? 2.924 -8.453 -4.07 1 97.19 102 VAL B O 1
ATOM 1727 N N . CYS B 1 103 ? 2.42 -8.734 -1.891 1 93.31 103 CYS B N 1
ATOM 1728 C CA . CYS B 1 103 ? 3.406 -7.758 -1.437 1 93.31 103 CYS B CA 1
ATOM 1729 C C . CYS B 1 103 ? 4.48 -8.43 -0.585 1 93.31 103 CYS B C 1
ATOM 1731 O O . CYS B 1 103 ? 4.168 -9.156 0.356 1 93.31 103 CYS B O 1
ATOM 1733 N N . GLU B 1 104 ? 5.688 -8.164 -1.016 1 91.62 104 GLU B N 1
ATOM 1734 C CA . GLU B 1 104 ? 6.82 -8.68 -0.251 1 91.62 104 GLU B CA 1
ATOM 1735 C C . GLU B 1 104 ? 7.695 -7.539 0.27 1 91.62 104 GLU B C 1
ATOM 1737 O O . GLU B 1 104 ? 7.949 -6.566 -0.446 1 91.62 104 GLU B O 1
ATOM 1742 N N . LYS B 1 105 ? 7.973 -7.773 1.496 1 86.19 105 LYS B N 1
ATOM 1743 C CA . LYS B 1 105 ? 8.953 -6.879 2.107 1 86.19 105 LYS B CA 1
ATOM 1744 C C . LYS B 1 105 ? 10.234 -7.621 2.447 1 86.19 105 LYS B C 1
ATOM 1746 O O . LYS B 1 105 ? 10.32 -8.281 3.482 1 86.19 105 LYS B O 1
ATOM 1751 N N . PRO B 1 106 ? 11.234 -7.508 1.702 1 77.06 106 PRO B N 1
ATOM 1752 C CA . PRO B 1 106 ? 12.43 -8.336 1.84 1 77.06 106 PRO B CA 1
ATOM 1753 C C . PRO B 1 106 ? 13.172 -8.094 3.152 1 77.06 106 PRO B C 1
ATOM 1755 O O . PRO B 1 106 ? 13.734 -9.023 3.73 1 77.06 106 PRO B O 1
ATOM 1758 N N . TRP B 1 107 ? 13.062 -6.949 3.721 1 76.38 107 TRP B N 1
ATOM 1759 C CA . TRP B 1 107 ? 13.836 -6.621 4.914 1 76.38 107 TRP B CA 1
ATOM 1760 C C . TRP B 1 107 ? 13.18 -7.199 6.164 1 76.38 107 TRP B C 1
ATOM 1762 O O . TRP B 1 107 ? 13.836 -7.391 7.188 1 76.38 107 TRP B O 1
ATOM 1772 N N . THR B 1 108 ? 11.945 -7.465 6.074 1 78.94 108 THR B N 1
ATOM 1773 C CA . THR B 1 108 ? 11.25 -8.078 7.199 1 78.94 108 THR B CA 1
ATOM 1774 C C . THR B 1 108 ? 10.883 -9.523 6.883 1 78.94 108 THR B C 1
ATOM 1776 O O . THR B 1 108 ? 10.312 -10.227 7.723 1 78.94 108 THR B O 1
ATOM 1779 N N . ASN B 1 109 ? 11.164 -10.008 5.656 1 81.12 109 ASN B N 1
ATOM 1780 C CA . ASN B 1 109 ? 10.812 -11.352 5.215 1 81.12 109 ASN B CA 1
ATOM 1781 C C . ASN B 1 109 ? 9.32 -11.625 5.387 1 81.12 109 ASN B C 1
ATOM 1783 O O . ASN B 1 109 ? 8.93 -12.68 5.883 1 81.12 109 ASN B O 1
ATOM 1787 N N . THR B 1 110 ? 8.625 -10.602 5.16 1 88.75 110 THR B N 1
ATOM 1788 C CA . THR B 1 110 ? 7.18 -10.758 5.254 1 88.75 110 THR B CA 1
ATOM 1789 C C . THR B 1 110 ? 6.539 -10.695 3.873 1 88.75 110 THR B C 1
ATOM 1791 O O . THR B 1 110 ? 7.031 -9.992 2.984 1 88.75 110 THR B O 1
ATOM 1794 N N . ARG B 1 111 ? 5.445 -11.43 3.668 1 92.56 111 ARG B N 1
ATOM 1795 C CA . ARG B 1 111 ? 4.621 -11.391 2.467 1 92.56 111 ARG B CA 1
ATOM 1796 C C . ARG B 1 111 ? 3.137 -11.336 2.822 1 92.56 111 ARG B C 1
ATOM 1798 O O . ARG B 1 111 ? 2.717 -11.898 3.836 1 92.56 111 ARG B O 1
ATOM 1805 N N . ARG B 1 112 ? 2.459 -10.656 2.066 1 93.12 112 ARG B N 1
ATOM 1806 C CA . ARG B 1 112 ? 1.013 -10.547 2.23 1 93.12 112 ARG B CA 1
ATOM 1807 C C . ARG B 1 112 ? 0.293 -10.773 0.905 1 93.12 112 ARG B C 1
ATOM 1809 O O . ARG B 1 112 ? 0.694 -10.227 -0.126 1 93.12 112 ARG B O 1
ATOM 1816 N N . LEU B 1 113 ? -0.733 -11.609 1 1 96.69 113 LEU B N 1
ATOM 1817 C CA . LEU B 1 113 ? -1.637 -11.75 -0.137 1 96.69 113 LEU B CA 1
ATOM 1818 C C . LEU B 1 113 ? -2.646 -10.609 -0.171 1 96.69 113 LEU B C 1
ATOM 1820 O O . LEU B 1 113 ? -3.545 -10.539 0.67 1 96.69 113 LEU B O 1
ATOM 1824 N N . THR B 1 114 ? -2.525 -9.797 -1.074 1 93.62 114 THR B N 1
ATOM 1825 C CA . THR B 1 114 ? -3.393 -8.633 -1.179 1 93.62 114 THR B CA 1
ATOM 1826 C C . THR B 1 114 ? -4.707 -8.992 -1.869 1 93.62 114 THR B C 1
ATOM 1828 O O . THR B 1 114 ? -5.773 -8.523 -1.467 1 93.62 114 THR B O 1
ATOM 1831 N N . SER B 1 115 ? -4.594 -9.719 -2.92 1 95.62 115 SER B N 1
ATOM 1832 C CA . SER B 1 115 ? -5.793 -10.195 -3.602 1 95.62 115 SER B CA 1
ATOM 1833 C C . SER B 1 115 ? -5.523 -11.492 -4.352 1 95.62 115 SER B C 1
ATOM 1835 O O . SER B 1 115 ? -4.379 -11.789 -4.711 1 95.62 115 SER B O 1
ATOM 1837 N N . PHE B 1 116 ? -6.566 -12.297 -4.461 1 96.31 116 PHE B N 1
ATOM 1838 C CA . PHE B 1 116 ? -6.543 -13.555 -5.203 1 96.31 116 PHE B CA 1
ATOM 1839 C C . PHE B 1 116 ? -7.895 -13.828 -5.844 1 96.31 116 PHE B C 1
ATOM 1841 O O . PHE B 1 116 ? -8.906 -13.945 -5.148 1 96.31 116 PHE B O 1
ATOM 1848 N N . GLY B 1 117 ? -7.852 -13.828 -7.148 1 94.94 117 GLY B N 1
ATOM 1849 C CA . GLY B 1 117 ? -9.086 -14.078 -7.879 1 94.94 117 GLY B CA 1
ATOM 1850 C C . GLY B 1 117 ? -8.852 -14.594 -9.289 1 94.94 117 GLY B C 1
ATOM 1851 O O . GLY B 1 117 ? -7.703 -14.711 -9.727 1 94.94 117 GLY B O 1
ATOM 1852 N N . LEU B 1 118 ? -9.992 -14.977 -9.945 1 94.19 118 LEU B N 1
ATOM 1853 C CA . LEU B 1 118 ? -9.883 -15.469 -11.312 1 94.19 118 LEU B CA 1
ATOM 1854 C C . LEU B 1 118 ? -9.25 -14.414 -12.219 1 94.19 118 LEU B C 1
ATOM 1856 O O . LEU B 1 118 ? -9.531 -13.227 -12.094 1 94.19 118 LEU B O 1
ATOM 1860 N N . ALA B 1 119 ? -8.32 -14.867 -13.047 1 93.81 119 ALA B N 1
ATOM 1861 C CA . ALA B 1 119 ? -7.688 -13.961 -14 1 93.81 119 ALA B CA 1
ATOM 1862 C C . ALA B 1 119 ? -8.664 -13.547 -15.094 1 93.81 119 ALA B C 1
ATOM 1864 O O . ALA B 1 119 ? -9.492 -14.352 -15.523 1 93.81 119 ALA B O 1
ATOM 1865 N N . ALA B 1 120 ? -8.969 -12.219 -15.172 1 74.62 120 ALA B N 1
ATOM 1866 C CA . ALA B 1 120 ? -9.867 -11.758 -16.219 1 74.62 120 ALA B CA 1
ATOM 1867 C C . ALA B 1 120 ? -9.367 -12.18 -17.594 1 74.62 120 ALA B C 1
ATOM 1869 O O . ALA B 1 120 ? -8.156 -12.266 -17.828 1 74.62 120 ALA B O 1
ATOM 1870 N N . CYS B 1 121 ? -10.133 -13.023 -18.422 1 58.28 121 CYS B N 1
ATOM 1871 C CA . CYS B 1 121 ? -9.82 -13.438 -19.781 1 58.28 121 CYS B CA 1
ATOM 1872 C C . CYS B 1 121 ? -9.469 -12.234 -20.656 1 58.28 121 CYS B C 1
ATOM 1874 O O . CYS B 1 121 ? -10.273 -11.312 -20.797 1 58.28 121 CYS B O 1
ATOM 1876 N N . THR B 1 122 ? -8.367 -11.594 -20.484 1 41.12 122 THR B N 1
ATOM 1877 C CA . THR B 1 122 ? -8.125 -10.656 -21.578 1 41.12 122 THR B CA 1
ATOM 1878 C C . THR B 1 122 ? -7.883 -11.406 -22.891 1 41.12 122 THR B C 1
ATOM 1880 O O . THR B 1 122 ? -7.312 -12.5 -22.891 1 41.12 122 THR B O 1
#

Organism: Triticum aestivum (NCBI:txid4565)

Foldseek 3Di:
DPPPPPPPPPPPPPPPPPCPVPLPLPDPQQPPWDWDPDQPPPVNFVVVQVVVVVVCVVPVVPVDDRDGRDTDTDHHHDWDKDWDWDWDADPVRDIFTKTWIKTADVSHRDMDTPDIGGDDPD/DPPPPPPPPPPPPPPPPPCPVPLPLPDPQQPPWDWDPDQPDPVNFVVVQVVVVVVCVVPVPPVDDDDGRDTDTDHHHDWDKDWDWDWDADPVRDIFTKTWIKTADVSHRDMDTPDIGGDDPD

Nearest PDB structures (foldseek):
  3ul5-assembly1_A  TM=9.190E-01  e=3.777E-05  Saccharum officinarum
  5kux-assembly1_A  TM=6.172E-01  e=1.966E-05  synthetic construct
  5kuy-assembly1_G  TM=4.629E-01  e=1.604E-02  synthetic construct
  2oct-assembly1_A  TM=5.365E-01  e=2.056E-01  Homo sapiens
  8xcj-assembly1_F  TM=3.664E-01  e=5.699E+00  Escherichia phage Lambda

pLDDT: mean 79.19, std 24.39, range [30.94, 98.5]